Protein AF-A0A094AYM4-F1 (afdb_monomer)

Foldseek 3Di:
DDDDDDDDDDDDDDDDDDDDDDDDDDDDDDDDDDDDDDDDPDDPDDDDPPDPDDPVVVLVVLVVVLVVLVVCLVVVVPDPDDDPVVVSVVVNVVSVVVNVVVVVVVVVVVVVVVVVVVVVVVVVVVVVVVVVVVVVVVVVVVVVVVVVVVVVVVVVVVVVPPPDDDDDDPPPPPCPVDPVPDPPPPPDDDDDDPPVVQAKKKKFAQDAPNDHDIDIDRHVPPFKDFADPGKTFKMAIPDAADDQKKKFFAADADPVHGDDTPDMDHNVRGDHHMDGDDITGIMGIDDD

Nearest PDB structures (foldseek):
  8abq-assembly1_A  TM=4.332E-01  e=8.861E+00  Homo sapiens

pLDDT: mean 71.51, std 20.75, range [33.94, 98.31]

Mean predicted aligned error: 21.09 Å

Secondary structure (DSSP, 8-state):
--------------------------PPP------------PPTT----SS---HHHHHHHHHHHHHHHHHHHHHGGG----S-HHHHHHHHHHHHHHHHHHHHHHHHHHHHHHHHHHHHHHHHHHHHHHHHHHHHHHHHHHHHHHHHHHHHHHHHHHHT--SS--S-------------SSTT---S-------------EEEESSGGG-SSEEEES---SS-EE-SS--EEEEEESS---TTEEEEEES-EETTEE-SEEEEE-GGG---S-EEEEEESEEEEEE-

Sequence (288 aa):
MESTEQNAVYPVNQNHPHTTIEADATMPNDAHGGGTSCEGHGLPGVIDLTAEPGEDTRITQLRALSNTFRDMKQNSFLSSSTISNDLLEVLPLMMEGPVRRTDVLQSNLNYVEHALADAKATSREIEKAVIKELRRNEFLKIENSRLENALQDVMSAKRGSTAGSDDDEPRIVIFACLATASLLNSTSIANSSNHAISPIALQKWTGLNCTGYTYKYNDTLQYAVSATNQTYASFKIRRPLRGREQLDFSVKMGPVGCEIFLRSYWPRNSPVGCVNMETFTCHRIWLN

Structure (mmCIF, N/CA/C/O backbone):
data_AF-A0A094AYM4-F1
#
_entry.id   AF-A0A094AYM4-F1
#
loop_
_atom_site.group_PDB
_atom_site.id
_atom_site.type_symbol
_atom_site.label_atom_id
_atom_site.label_alt_id
_atom_site.label_comp_id
_atom_site.label_asym_id
_atom_site.label_entity_id
_atom_site.label_seq_id
_atom_site.pdbx_PDB_ins_code
_atom_site.Cartn_x
_atom_site.Cartn_y
_atom_site.Cartn_z
_atom_site.occupancy
_atom_site.B_iso_or_equiv
_atom_site.auth_seq_id
_atom_site.auth_comp_id
_atom_site.auth_asym_id
_atom_site.auth_atom_id
_atom_site.pdbx_PDB_model_num
ATOM 1 N N . MET A 1 1 ? 1.147 -40.900 -44.838 1.00 41.91 1 MET A N 1
ATOM 2 C CA . MET A 1 1 ? 2.545 -40.435 -44.891 1.00 41.91 1 MET A CA 1
ATOM 3 C C . MET A 1 1 ? 2.812 -39.725 -43.584 1.00 41.91 1 MET A C 1
ATOM 5 O O . MET A 1 1 ? 2.332 -38.617 -43.385 1.00 41.91 1 MET A O 1
ATOM 9 N N . GLU A 1 2 ? 3.425 -40.468 -42.667 1.00 41.16 2 GLU A N 1
ATOM 10 C CA . GLU A 1 2 ? 3.913 -40.014 -41.365 1.00 41.16 2 GLU A CA 1
ATOM 11 C C . GLU A 1 2 ? 4.958 -38.912 -41.546 1.00 41.16 2 GLU A C 1
ATOM 13 O O . GLU A 1 2 ? 5.806 -39.011 -42.433 1.00 41.16 2 GLU A O 1
ATOM 18 N N . SER A 1 3 ? 4.917 -37.888 -40.694 1.00 48.72 3 SER A N 1
ATOM 19 C CA . SER A 1 3 ? 6.043 -36.976 -40.516 1.00 48.72 3 SER A CA 1
ATOM 20 C C . SER A 1 3 ? 6.364 -36.871 -39.033 1.00 48.72 3 SER A C 1
ATOM 22 O O . SER A 1 3 ? 5.618 -36.306 -38.239 1.00 48.72 3 SER A O 1
ATOM 24 N N . THR A 1 4 ? 7.491 -37.492 -38.739 1.00 52.81 4 THR A N 1
ATOM 25 C CA . THR A 1 4 ? 8.234 -37.730 -37.511 1.00 52.81 4 THR A CA 1
ATOM 26 C C . THR A 1 4 ? 8.420 -36.499 -36.621 1.00 52.81 4 THR A C 1
ATOM 28 O O . THR A 1 4 ? 8.889 -35.452 -37.066 1.00 52.81 4 THR A O 1
ATOM 31 N N . GLU A 1 5 ? 8.126 -36.677 -35.334 1.00 50.69 5 GLU A N 1
ATOM 32 C CA . GLU A 1 5 ? 8.527 -35.803 -34.233 1.00 50.69 5 GLU A CA 1
ATOM 33 C C . GLU A 1 5 ? 10.046 -35.914 -34.005 1.00 50.69 5 GLU A C 1
ATOM 35 O O . GLU A 1 5 ? 10.580 -37.008 -33.813 1.00 50.69 5 GLU A O 1
ATOM 40 N N . GLN A 1 6 ? 10.760 -34.786 -34.016 1.00 55.34 6 GLN A N 1
ATOM 41 C CA . GLN A 1 6 ? 12.166 -34.718 -33.611 1.00 55.34 6 GLN A CA 1
ATOM 42 C C . GLN A 1 6 ? 12.273 -34.110 -32.211 1.00 55.34 6 GLN A C 1
ATOM 44 O O . GLN A 1 6 ? 12.176 -32.900 -32.018 1.00 55.34 6 GLN A O 1
ATOM 49 N N . ASN A 1 7 ? 12.497 -34.993 -31.238 1.00 45.84 7 ASN A N 1
ATOM 50 C CA . ASN A 1 7 ? 12.929 -34.672 -29.882 1.00 45.84 7 ASN A CA 1
ATOM 51 C C . ASN A 1 7 ? 14.372 -34.146 -29.903 1.00 45.84 7 ASN A C 1
ATOM 53 O O . ASN A 1 7 ? 15.308 -34.903 -30.165 1.00 45.84 7 ASN A O 1
ATOM 57 N N . ALA A 1 8 ? 14.564 -32.868 -29.579 1.00 48.22 8 ALA A N 1
ATOM 58 C CA . ALA A 1 8 ? 15.880 -32.310 -29.287 1.00 48.22 8 ALA A CA 1
ATOM 59 C C . ALA A 1 8 ? 16.176 -32.445 -27.784 1.00 48.22 8 ALA A C 1
ATOM 61 O O . ALA A 1 8 ? 15.605 -31.748 -26.947 1.00 48.22 8 ALA A O 1
ATOM 62 N N . VAL A 1 9 ? 17.075 -33.372 -27.456 1.00 49.59 9 VAL A N 1
ATOM 63 C CA . VAL A 1 9 ? 17.653 -33.567 -26.122 1.00 49.59 9 VAL A CA 1
ATOM 64 C C . VAL A 1 9 ? 18.756 -32.525 -25.916 1.00 49.59 9 VAL A C 1
ATOM 66 O O . VAL A 1 9 ? 19.767 -32.549 -26.613 1.00 49.59 9 VAL A O 1
ATOM 69 N N . TYR A 1 10 ? 18.576 -31.614 -24.959 1.00 46.75 10 TYR A N 1
ATOM 70 C CA . TYR A 1 10 ? 19.627 -30.693 -24.515 1.00 46.75 10 TYR A CA 1
ATOM 71 C C . TYR A 1 10 ? 20.442 -31.321 -23.371 1.00 46.75 10 TYR A C 1
ATOM 73 O O . TYR A 1 10 ? 19.846 -31.754 -22.382 1.00 46.75 10 TYR A O 1
ATOM 81 N N . PRO A 1 11 ? 21.787 -31.344 -23.438 1.00 57.28 11 PRO A N 1
ATOM 82 C CA . PRO A 1 11 ? 22.610 -31.716 -22.296 1.00 57.28 11 PRO A CA 1
ATOM 83 C C . PRO A 1 11 ? 22.662 -30.578 -21.265 1.00 57.28 11 PRO A C 1
ATOM 85 O O . PRO A 1 11 ? 23.022 -29.438 -21.563 1.00 57.28 11 PRO A O 1
ATOM 88 N N . VAL A 1 12 ? 22.300 -30.921 -20.030 1.00 46.78 12 VAL A N 1
ATOM 89 C CA . VAL A 1 12 ? 22.409 -30.087 -18.830 1.00 46.78 12 VAL A CA 1
ATOM 90 C C . VAL A 1 12 ? 23.869 -30.090 -18.369 1.00 46.78 12 VAL A C 1
ATOM 92 O O . VAL A 1 12 ? 24.329 -31.057 -17.770 1.00 46.78 12 VAL A O 1
ATOM 95 N N . ASN A 1 13 ? 24.601 -29.005 -18.624 1.00 40.06 13 ASN A N 1
ATOM 96 C CA . ASN A 1 13 ? 25.907 -28.777 -18.001 1.00 40.06 13 ASN A CA 1
ATOM 97 C C . ASN A 1 13 ? 25.709 -28.123 -16.625 1.00 40.06 13 ASN A C 1
ATOM 99 O O . ASN A 1 13 ? 25.506 -26.914 -16.514 1.00 40.06 13 ASN A O 1
ATOM 103 N N . GLN A 1 14 ? 25.767 -28.939 -15.570 1.00 39.72 14 GLN A N 1
ATOM 104 C CA . GLN A 1 14 ? 25.915 -28.485 -14.188 1.00 39.72 14 GLN A CA 1
ATOM 105 C C . GLN A 1 14 ? 27.378 -28.111 -13.929 1.00 39.72 14 GLN A C 1
ATOM 107 O O . GLN A 1 14 ? 28.203 -28.979 -13.668 1.00 39.72 14 GLN A O 1
ATOM 112 N N . ASN A 1 15 ? 27.689 -26.816 -13.950 1.00 41.94 15 ASN A N 1
ATOM 113 C CA . ASN A 1 15 ? 28.919 -26.293 -13.357 1.00 41.94 15 ASN A CA 1
ATOM 114 C C . ASN A 1 15 ? 28.567 -25.601 -12.035 1.00 41.94 15 ASN A C 1
ATOM 116 O O . ASN A 1 15 ? 28.016 -24.502 -12.019 1.00 41.94 15 ASN A O 1
ATOM 120 N N . HIS A 1 16 ? 28.861 -26.282 -10.927 1.00 46.75 16 HIS A N 1
ATOM 121 C CA . HIS A 1 16 ? 28.935 -25.706 -9.585 1.00 46.75 16 HIS A CA 1
ATOM 122 C C . HIS A 1 16 ? 30.256 -24.939 -9.429 1.00 46.75 16 HIS A C 1
ATOM 124 O O . HIS A 1 16 ? 31.316 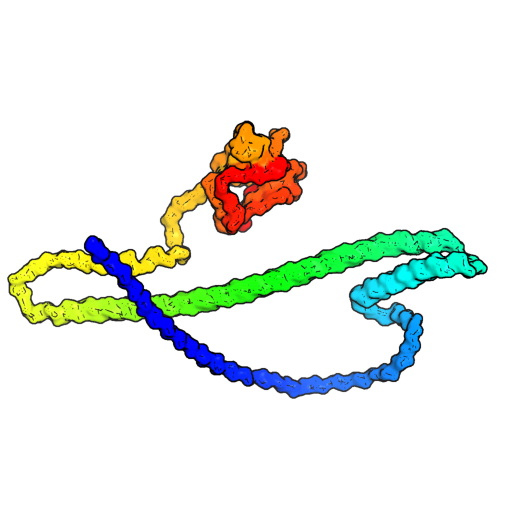-25.550 -9.569 1.00 46.75 16 HIS A O 1
ATOM 130 N N . PRO A 1 17 ? 30.245 -23.647 -9.068 1.00 54.50 17 PRO A N 1
ATOM 131 C CA . PRO A 1 17 ? 31.409 -23.020 -8.473 1.00 54.50 17 PRO A CA 1
ATOM 132 C C . PRO A 1 17 ? 31.409 -23.276 -6.961 1.00 54.50 17 PRO A C 1
ATOM 134 O O . PRO A 1 17 ? 30.579 -22.750 -6.221 1.00 54.50 17 PRO A O 1
ATOM 137 N N . HIS A 1 18 ? 32.367 -24.089 -6.513 1.00 42.16 18 HIS A N 1
ATOM 138 C CA . HIS A 1 18 ? 32.818 -24.130 -5.126 1.00 42.16 18 HIS A CA 1
ATOM 139 C C . HIS A 1 18 ? 33.404 -22.762 -4.752 1.00 42.16 18 HIS A C 1
ATOM 141 O O . HIS A 1 18 ? 34.446 -22.370 -5.272 1.00 42.16 18 HIS A O 1
ATOM 147 N N . THR A 1 19 ? 32.767 -22.051 -3.825 1.00 43.75 19 THR A N 1
ATOM 148 C CA . THR A 1 19 ? 33.400 -20.953 -3.087 1.00 43.75 19 THR A CA 1
ATOM 149 C C . THR A 1 19 ? 33.640 -21.404 -1.657 1.00 43.75 19 THR A C 1
ATOM 151 O O . THR A 1 19 ? 32.753 -21.329 -0.809 1.00 43.75 19 THR A O 1
ATOM 154 N N . THR A 1 20 ? 34.853 -21.894 -1.421 1.00 43.25 20 THR A N 1
ATOM 155 C CA . THR A 1 20 ? 35.490 -21.945 -0.106 1.00 43.25 20 THR A CA 1
ATOM 156 C C . THR A 1 20 ? 35.958 -20.526 0.204 1.00 43.25 20 THR A C 1
ATOM 158 O O . THR A 1 20 ? 36.814 -20.009 -0.507 1.00 43.25 20 THR A O 1
ATOM 161 N N . ILE A 1 21 ? 35.380 -19.877 1.215 1.00 43.19 21 ILE A N 1
ATOM 162 C CA . ILE A 1 21 ? 35.977 -18.685 1.823 1.00 43.19 21 ILE A CA 1
ATOM 163 C C . ILE A 1 21 ? 36.073 -18.947 3.319 1.00 43.19 21 ILE A C 1
ATOM 165 O O . ILE A 1 21 ? 35.082 -19.251 3.983 1.00 43.19 21 ILE A O 1
ATOM 169 N N . GLU A 1 22 ? 37.320 -18.889 3.763 1.00 39.50 22 GLU A N 1
ATOM 170 C CA . GLU A 1 22 ? 37.829 -19.046 5.113 1.00 39.50 22 GLU A CA 1
ATOM 171 C C . GLU A 1 22 ? 37.106 -18.137 6.108 1.00 39.50 22 GLU A C 1
ATOM 173 O O . GLU A 1 22 ? 36.894 -16.946 5.876 1.00 39.50 22 GLU A O 1
ATOM 178 N N . ALA A 1 23 ? 36.752 -18.728 7.245 1.00 47.62 23 ALA A N 1
ATOM 179 C CA . ALA A 1 23 ? 36.474 -18.005 8.466 1.00 47.62 23 ALA A CA 1
ATOM 180 C C . ALA A 1 23 ? 37.808 -17.805 9.185 1.00 47.62 23 ALA A C 1
ATOM 182 O O . ALA A 1 23 ? 38.380 -18.784 9.656 1.00 47.62 23 ALA A O 1
ATOM 183 N N . ASP A 1 24 ? 38.287 -16.566 9.278 1.00 41.03 24 ASP A N 1
ATOM 184 C CA . ASP A 1 24 ? 39.256 -16.205 10.310 1.00 41.03 24 ASP A CA 1
ATOM 185 C C . ASP A 1 24 ? 39.220 -14.699 10.598 1.00 41.03 24 ASP A C 1
ATOM 187 O O . ASP A 1 24 ? 39.605 -13.864 9.781 1.00 41.03 24 ASP A O 1
ATOM 191 N N . ALA A 1 25 ? 38.705 -14.355 11.776 1.00 39.00 25 ALA A N 1
ATOM 192 C CA . ALA A 1 25 ? 38.948 -13.082 12.444 1.00 39.00 25 ALA A CA 1
ATOM 193 C C . ALA A 1 25 ? 38.708 -13.278 13.944 1.00 39.00 25 ALA A C 1
ATOM 195 O O . ALA A 1 25 ? 37.671 -12.931 14.511 1.00 39.00 25 ALA A O 1
ATOM 196 N N . THR A 1 26 ? 39.708 -13.897 14.557 1.00 39.00 26 THR A N 1
ATOM 197 C CA . THR A 1 26 ? 40.052 -13.868 15.975 1.00 39.00 26 THR A CA 1
ATOM 198 C C . THR A 1 26 ? 39.890 -12.459 16.555 1.00 39.00 26 THR A C 1
ATOM 200 O O . THR A 1 26 ? 40.601 -11.533 16.171 1.00 39.00 26 THR A O 1
ATOM 203 N N . MET A 1 27 ? 38.967 -12.297 17.502 1.00 46.84 27 MET A N 1
ATOM 204 C CA . MET A 1 27 ? 38.896 -11.127 18.384 1.00 46.84 27 MET A CA 1
ATOM 205 C C . MET A 1 27 ? 39.718 -11.413 19.651 1.00 46.84 27 MET A C 1
ATOM 207 O O . MET A 1 27 ? 39.527 -12.476 20.248 1.00 46.84 27 MET A O 1
ATOM 211 N N . PRO A 1 28 ? 40.613 -10.510 20.092 1.00 53.03 28 PRO A N 1
ATOM 212 C CA . PRO A 1 28 ? 41.343 -10.689 21.337 1.00 53.03 28 PRO A CA 1
ATOM 213 C C . PRO A 1 28 ? 40.454 -10.349 22.539 1.00 53.03 28 PRO A C 1
ATOM 215 O O . PRO A 1 28 ? 39.864 -9.271 22.620 1.00 53.03 28 PRO A O 1
ATOM 218 N N . ASN A 1 29 ? 40.389 -11.292 23.478 1.00 44.00 29 ASN A N 1
ATOM 219 C CA . ASN A 1 29 ? 40.009 -11.043 24.863 1.00 44.00 29 ASN A CA 1
ATOM 220 C C . ASN A 1 29 ? 41.140 -10.275 25.549 1.00 44.00 29 ASN A C 1
ATOM 222 O O . ASN A 1 29 ? 42.285 -10.687 25.400 1.00 44.00 29 ASN A O 1
ATOM 226 N N . ASP A 1 30 ? 40.817 -9.244 26.335 1.00 43.31 30 ASP A N 1
ATOM 227 C CA . ASP A 1 30 ? 41.524 -8.965 27.590 1.00 43.31 30 ASP A CA 1
ATOM 228 C C . ASP A 1 30 ? 40.818 -7.925 28.477 1.00 43.31 30 ASP A C 1
ATOM 230 O O . ASP A 1 30 ? 40.085 -7.060 28.000 1.00 43.31 30 ASP A O 1
ATOM 234 N N . ALA A 1 31 ? 41.138 -8.032 29.775 1.00 41.12 31 ALA A N 1
ATOM 235 C CA . ALA A 1 31 ? 40.797 -7.196 30.937 1.00 41.12 31 ALA A CA 1
ATOM 236 C C . ALA A 1 31 ? 39.437 -7.489 31.613 1.00 41.12 31 ALA A C 1
ATOM 238 O O . ALA A 1 31 ? 38.396 -6.958 31.244 1.00 41.12 31 ALA A O 1
ATOM 239 N N . HIS A 1 32 ? 39.351 -8.432 32.561 1.00 41.03 32 HIS A N 1
ATOM 240 C CA . HIS A 1 32 ? 39.731 -8.296 33.985 1.00 41.03 32 HIS A CA 1
ATOM 241 C C . HIS A 1 32 ? 39.218 -7.018 34.670 1.00 41.03 32 HIS A C 1
ATOM 243 O O . HIS A 1 32 ? 39.858 -5.972 34.642 1.00 41.03 32 HIS A O 1
ATOM 249 N N . GLY A 1 33 ? 38.110 -7.171 35.397 1.00 34.00 33 GLY A N 1
ATOM 250 C CA . GLY A 1 33 ? 37.668 -6.278 36.464 1.00 34.00 33 GLY A CA 1
ATOM 251 C C . GLY A 1 33 ? 37.018 -7.120 37.556 1.00 34.00 33 GLY A C 1
ATOM 252 O O . GLY A 1 33 ? 35.889 -7.574 37.400 1.00 34.00 33 GLY A O 1
ATOM 253 N N . GLY A 1 34 ? 37.778 -7.408 38.613 1.00 47.88 34 GLY A N 1
ATOM 254 C CA . GLY A 1 34 ? 37.338 -8.216 39.744 1.00 47.88 34 GLY A CA 1
ATOM 255 C C . GLY A 1 34 ? 36.208 -7.560 40.535 1.00 47.88 34 GLY A C 1
ATOM 256 O O . GLY A 1 34 ? 36.194 -6.350 40.750 1.00 47.88 34 GLY A O 1
ATOM 257 N N . GLY A 1 35 ? 35.291 -8.395 41.011 1.00 33.94 35 GLY A N 1
ATOM 258 C CA . GLY A 1 35 ? 34.248 -8.024 41.954 1.00 33.94 35 GLY A CA 1
ATOM 259 C C . GLY A 1 35 ? 33.824 -9.254 42.740 1.00 33.94 35 GLY A C 1
ATOM 260 O O . GLY A 1 35 ? 32.956 -10.005 42.315 1.00 33.94 35 GLY A O 1
ATOM 261 N N . THR A 1 36 ? 34.480 -9.479 43.874 1.00 52.75 36 THR A N 1
ATOM 262 C CA . THR A 1 36 ? 34.023 -10.391 44.924 1.00 52.75 36 THR A CA 1
ATOM 263 C C . THR A 1 36 ? 32.653 -9.933 45.420 1.00 52.75 36 THR A C 1
ATOM 265 O O . THR A 1 36 ? 32.541 -8.813 45.917 1.00 52.75 36 THR A O 1
ATOM 268 N N . SER A 1 37 ? 31.626 -10.776 45.329 1.00 44.00 37 SER A N 1
ATOM 269 C CA . SER A 1 37 ? 30.385 -10.556 46.072 1.00 44.00 37 SER A CA 1
ATOM 270 C C . SER A 1 37 ? 29.805 -11.882 46.540 1.00 44.00 37 SER A C 1
ATOM 272 O O . SER A 1 37 ? 29.764 -12.863 45.802 1.00 44.00 37 SER A O 1
ATOM 274 N N . CYS A 1 38 ? 29.469 -11.892 47.822 1.00 38.59 38 CYS A N 1
ATOM 275 C CA . CYS A 1 38 ? 29.260 -13.047 48.668 1.00 38.59 38 CYS A CA 1
ATOM 276 C C . CYS A 1 38 ? 28.030 -13.866 48.273 1.00 38.59 38 CYS A C 1
ATOM 278 O O . CYS A 1 38 ? 26.924 -13.347 48.129 1.00 38.59 38 CYS A O 1
ATOM 280 N N . GLU A 1 39 ? 28.235 -15.175 48.194 1.00 42.59 39 GLU A N 1
ATOM 281 C CA . GLU A 1 39 ? 27.203 -16.188 48.039 1.00 42.59 39 GLU A CA 1
ATOM 282 C C . GLU A 1 39 ? 26.500 -16.383 49.392 1.00 42.59 39 GLU A C 1
ATOM 284 O O . GLU A 1 39 ? 26.999 -17.042 50.304 1.00 42.59 39 GLU A O 1
ATOM 289 N N . GLY A 1 40 ? 25.359 -15.713 49.556 1.00 39.03 40 GLY A N 1
ATOM 290 C CA . GLY A 1 40 ? 24.446 -15.900 50.677 1.00 39.03 40 GLY A CA 1
ATOM 291 C C . GLY A 1 40 ? 23.228 -16.691 50.220 1.00 39.03 40 GLY A C 1
ATOM 292 O O . GLY A 1 40 ? 22.354 -16.150 49.547 1.00 39.03 40 GLY A O 1
ATOM 293 N N . HIS A 1 41 ? 23.154 -17.966 50.597 1.00 41.38 41 HIS A N 1
ATOM 294 C CA . HIS A 1 41 ? 21.955 -18.786 50.434 1.00 41.38 41 HIS A CA 1
ATOM 295 C C . HIS A 1 41 ? 20.822 -18.245 51.324 1.00 41.38 41 HIS A C 1
ATOM 297 O O . HIS A 1 41 ? 20.737 -18.560 52.510 1.00 41.38 41 HIS A O 1
ATOM 303 N N . GLY A 1 42 ? 19.965 -17.404 50.742 1.00 39.12 42 GLY A N 1
ATOM 304 C CA . GLY A 1 42 ? 18.730 -16.913 51.349 1.00 39.12 42 GLY A CA 1
ATOM 305 C C . GLY A 1 42 ? 17.575 -17.898 51.162 1.00 39.12 42 GLY A C 1
ATOM 306 O O . GLY A 1 42 ? 17.314 -18.368 50.056 1.00 39.12 42 GLY A O 1
ATOM 307 N N . LEU A 1 43 ? 16.896 -18.205 52.266 1.00 43.69 43 LEU A N 1
ATOM 308 C CA . LEU A 1 43 ? 15.688 -19.031 52.349 1.00 43.69 43 LEU A CA 1
ATOM 309 C C . LEU A 1 43 ? 14.582 -18.563 51.376 1.00 43.69 43 LEU A C 1
ATOM 311 O O . LEU A 1 43 ? 14.417 -17.358 51.168 1.00 43.69 43 LEU A O 1
ATOM 315 N N . PRO A 1 44 ? 13.763 -19.481 50.831 1.00 41.53 44 PRO A N 1
ATOM 316 C CA . PRO A 1 44 ? 12.662 -19.117 49.951 1.00 41.53 44 PRO A CA 1
ATOM 317 C C . PRO A 1 44 ? 11.557 -18.425 50.761 1.00 41.53 44 PRO A C 1
ATOM 319 O O . PRO A 1 44 ? 10.954 -19.041 51.637 1.00 41.53 44 PRO A O 1
ATOM 322 N N . GLY A 1 45 ? 11.275 -17.153 50.462 1.00 48.34 45 GLY A N 1
ATOM 323 C CA . GLY A 1 45 ? 10.035 -16.502 50.909 1.00 48.34 45 GLY A CA 1
ATOM 324 C C . GLY A 1 45 ? 10.132 -15.073 51.442 1.00 48.34 45 GLY A C 1
ATOM 325 O O . GLY A 1 45 ? 9.093 -14.501 51.757 1.00 48.34 45 GLY A O 1
ATOM 326 N N . VAL A 1 46 ? 11.317 -14.463 51.526 1.00 45.28 46 VAL A N 1
ATOM 327 C CA . VAL A 1 46 ? 11.441 -13.060 51.960 1.00 45.28 46 VAL A CA 1
ATOM 328 C C . VAL A 1 46 ? 11.696 -12.173 50.744 1.00 45.28 46 VAL A C 1
ATOM 330 O O . VAL A 1 46 ? 12.779 -12.192 50.168 1.00 45.28 46 VAL A O 1
ATOM 333 N N . ILE A 1 47 ? 10.674 -11.422 50.327 1.00 50.88 47 ILE A N 1
ATOM 334 C CA . ILE A 1 47 ? 10.793 -10.406 49.276 1.00 50.88 47 ILE A CA 1
ATOM 335 C C . ILE A 1 47 ? 11.420 -9.165 49.917 1.00 50.88 47 ILE A C 1
ATOM 337 O O . ILE A 1 47 ? 10.771 -8.486 50.712 1.00 50.88 47 ILE A O 1
ATOM 341 N N . ASP A 1 48 ? 12.679 -8.882 49.590 1.00 47.03 48 ASP A N 1
ATOM 342 C CA . ASP A 1 48 ? 13.320 -7.614 49.935 1.00 47.03 48 ASP A CA 1
ATOM 343 C C . ASP A 1 48 ? 12.763 -6.502 49.029 1.00 47.03 48 ASP A C 1
ATOM 345 O O . ASP A 1 48 ? 12.936 -6.524 47.810 1.00 47.03 48 ASP A O 1
ATOM 349 N N . LEU A 1 49 ? 12.040 -5.553 49.628 1.00 51.94 49 LEU A N 1
ATOM 350 C CA . LEU A 1 49 ? 11.404 -4.423 48.942 1.00 51.94 49 LEU A CA 1
ATOM 351 C C . LEU A 1 49 ? 12.324 -3.190 48.842 1.00 51.94 49 LEU A C 1
ATOM 353 O O . LEU A 1 49 ? 11.863 -2.132 48.414 1.00 51.94 49 LEU A O 1
ATOM 357 N N . THR A 1 50 ? 13.593 -3.285 49.259 1.00 47.81 50 THR A N 1
ATOM 358 C CA . THR A 1 50 ? 14.505 -2.126 49.330 1.00 47.81 50 THR A CA 1
ATOM 359 C C . THR A 1 50 ? 15.445 -1.966 48.133 1.00 47.81 50 THR A C 1
ATOM 361 O O . THR A 1 50 ? 15.996 -0.883 47.937 1.00 47.81 50 THR A O 1
ATOM 364 N N . ALA A 1 51 ? 15.586 -2.985 47.284 1.00 51.38 51 ALA A N 1
ATOM 365 C CA . ALA A 1 51 ? 16.307 -2.867 46.019 1.00 51.38 51 ALA A CA 1
ATOM 366 C C . ALA A 1 51 ? 15.368 -2.315 44.938 1.00 51.38 51 ALA A C 1
ATOM 368 O O . ALA A 1 51 ? 14.328 -2.919 44.698 1.00 51.38 51 ALA A O 1
ATOM 369 N N . GLU A 1 52 ? 15.720 -1.202 44.278 1.00 43.19 52 GLU A N 1
ATOM 370 C CA . GLU A 1 52 ? 14.970 -0.674 43.127 1.00 43.19 52 GLU A CA 1
ATOM 371 C C . GLU A 1 52 ? 14.933 -1.727 42.006 1.00 43.19 52 GLU A C 1
ATOM 373 O O . GLU A 1 52 ? 15.942 -1.941 41.328 1.00 43.19 52 GLU A O 1
ATOM 378 N N . PRO A 1 53 ? 13.797 -2.409 41.778 1.00 51.16 53 PRO A N 1
ATOM 379 C CA . PRO A 1 53 ? 13.738 -3.451 40.774 1.00 51.16 53 PRO A CA 1
ATOM 380 C C . PRO A 1 53 ? 13.560 -2.791 39.408 1.00 51.16 53 PRO A C 1
ATOM 382 O O . PRO A 1 53 ? 12.765 -1.848 39.282 1.00 51.16 53 PRO A O 1
ATOM 385 N N . GLY A 1 54 ? 14.247 -3.320 38.390 1.00 58.97 54 GLY A N 1
ATOM 386 C CA . GLY A 1 54 ? 13.935 -3.031 36.990 1.00 58.97 54 GLY A CA 1
ATOM 387 C C . GLY A 1 54 ? 12.443 -3.248 36.704 1.00 58.97 54 GLY A C 1
ATOM 388 O O . GLY A 1 54 ? 11.768 -4.013 37.395 1.00 58.97 54 GLY A O 1
ATOM 389 N N . GLU A 1 55 ? 11.908 -2.534 35.717 1.00 58.91 55 GLU A N 1
ATOM 390 C CA . GLU A 1 55 ? 10.462 -2.395 35.484 1.00 58.91 55 GLU A CA 1
ATOM 391 C C . GLU A 1 55 ? 9.733 -3.750 35.322 1.00 58.91 55 GLU A C 1
ATOM 393 O O . GLU A 1 55 ? 8.660 -3.953 35.899 1.00 58.91 55 GLU A O 1
ATOM 398 N N . ASP A 1 56 ? 10.379 -4.732 34.682 1.00 56.91 56 ASP A N 1
ATOM 399 C CA . ASP A 1 56 ? 9.884 -6.114 34.539 1.00 56.91 56 ASP A CA 1
ATOM 400 C C . ASP A 1 56 ? 9.758 -6.868 35.872 1.00 56.91 56 ASP A C 1
ATOM 402 O O . ASP A 1 56 ? 8.842 -7.676 36.085 1.00 56.91 56 ASP A O 1
ATOM 406 N N . THR A 1 57 ? 10.651 -6.586 36.819 1.00 70.81 57 THR A N 1
ATOM 407 C CA . THR A 1 57 ? 10.653 -7.222 38.136 1.00 70.81 57 THR A CA 1
ATOM 408 C C . THR A 1 57 ? 9.483 -6.711 38.982 1.00 70.81 57 THR A C 1
ATOM 410 O O . THR A 1 57 ? 8.874 -7.493 39.713 1.00 70.81 57 THR A O 1
ATOM 413 N N . ARG A 1 58 ? 9.090 -5.435 38.828 1.00 70.56 58 ARG A N 1
ATOM 414 C CA . ARG A 1 58 ? 7.932 -4.843 39.532 1.00 70.56 58 ARG A CA 1
ATOM 415 C C . ARG A 1 58 ? 6.603 -5.439 39.058 1.00 70.56 58 ARG A C 1
ATOM 417 O O . ARG A 1 58 ? 5.743 -5.749 39.882 1.00 70.56 58 ARG A O 1
ATOM 424 N N . ILE A 1 59 ? 6.441 -5.655 37.749 1.00 68.62 59 ILE A N 1
ATOM 425 C CA . ILE A 1 59 ? 5.241 -6.296 37.177 1.00 68.62 59 ILE A CA 1
ATOM 426 C C . ILE A 1 59 ? 5.135 -7.749 37.652 1.00 68.62 59 ILE A C 1
ATOM 428 O O . ILE A 1 59 ? 4.065 -8.196 38.076 1.00 68.62 59 ILE A O 1
ATOM 432 N N . THR A 1 60 ? 6.256 -8.473 37.648 1.00 75.12 60 THR A N 1
ATOM 433 C CA . THR A 1 60 ? 6.319 -9.861 38.125 1.00 75.12 60 THR A CA 1
ATOM 434 C C . THR A 1 60 ? 5.961 -9.962 39.610 1.00 75.12 60 THR A C 1
ATOM 436 O O . THR A 1 60 ? 5.160 -10.816 39.995 1.00 75.12 60 THR A O 1
ATOM 439 N N . GLN A 1 61 ? 6.473 -9.047 40.440 1.00 78.38 61 GLN A N 1
ATOM 440 C CA . GLN A 1 61 ? 6.141 -8.966 41.865 1.00 78.38 61 GLN A CA 1
ATOM 441 C C . GLN A 1 61 ? 4.659 -8.645 42.104 1.00 78.38 61 GLN A C 1
ATOM 443 O O . GLN A 1 61 ? 4.027 -9.308 42.922 1.00 78.38 61 GLN A O 1
ATOM 448 N N . LEU A 1 62 ? 4.068 -7.697 41.366 1.00 74.19 62 LEU A N 1
ATOM 449 C CA . LEU A 1 62 ? 2.637 -7.371 41.469 1.00 74.19 62 LEU A CA 1
ATOM 450 C C . LEU A 1 62 ? 1.739 -8.552 41.083 1.00 74.19 62 LEU A C 1
ATOM 452 O O . LEU A 1 62 ? 0.732 -8.810 41.748 1.00 74.19 62 LEU A O 1
ATOM 456 N N . ARG A 1 63 ? 2.112 -9.292 40.032 1.00 74.94 63 ARG A N 1
ATOM 457 C CA . ARG A 1 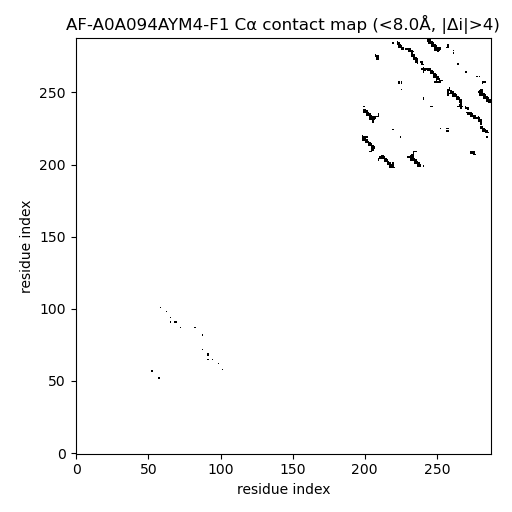63 ? 1.378 -10.484 39.589 1.00 74.94 63 ARG A CA 1
ATOM 458 C C . ARG A 1 63 ? 1.475 -11.607 40.627 1.00 74.94 63 ARG A C 1
ATOM 460 O O . ARG A 1 63 ? 0.458 -12.221 40.942 1.00 74.94 63 ARG A O 1
ATOM 467 N N . ALA A 1 64 ? 2.656 -11.820 41.213 1.00 80.00 64 ALA A N 1
ATOM 468 C CA . ALA A 1 64 ? 2.845 -12.761 42.316 1.00 80.00 64 ALA A CA 1
ATOM 469 C C . ALA A 1 64 ? 2.001 -12.374 43.542 1.00 80.00 64 ALA A C 1
ATOM 471 O O . ALA A 1 64 ? 1.264 -13.208 44.057 1.00 80.00 64 ALA A O 1
ATOM 472 N N . LEU A 1 65 ? 2.022 -11.098 43.945 1.00 78.75 65 LEU A N 1
ATOM 473 C CA . LEU A 1 65 ? 1.241 -10.589 45.075 1.00 78.75 65 LEU A CA 1
ATOM 474 C C . LEU A 1 65 ? -0.269 -10.787 44.856 1.00 78.75 65 LEU A C 1
ATOM 476 O O . LEU A 1 65 ? -0.975 -11.256 45.747 1.00 78.75 65 LEU A O 1
ATOM 480 N N . SER A 1 66 ? -0.762 -10.467 43.654 1.00 75.56 66 SER A N 1
ATOM 481 C CA . SER A 1 66 ? -2.168 -10.650 43.273 1.00 75.56 66 SER A CA 1
ATOM 482 C C . SER A 1 66 ? -2.605 -12.116 43.353 1.00 75.56 66 SER A C 1
ATOM 484 O O . SER A 1 66 ? -3.703 -12.399 43.837 1.00 75.56 66 SER A O 1
ATOM 486 N N . ASN A 1 67 ? -1.742 -13.046 42.933 1.00 79.00 67 ASN A N 1
ATOM 487 C CA . ASN A 1 67 ? -2.007 -14.480 43.037 1.00 79.00 67 ASN A CA 1
ATOM 488 C C . ASN A 1 67 ? -2.050 -14.935 44.501 1.00 79.00 67 ASN A C 1
ATOM 490 O O . ASN A 1 67 ? -3.018 -15.579 44.892 1.00 79.00 67 ASN A O 1
ATOM 494 N N . THR A 1 68 ? -1.101 -14.508 45.340 1.00 79.75 68 THR A N 1
ATOM 495 C CA . THR A 1 68 ? -1.110 -14.841 46.774 1.00 79.75 68 THR A CA 1
ATOM 496 C C . THR A 1 68 ? -2.384 -14.348 47.463 1.00 79.75 68 THR A C 1
ATOM 498 O O . THR A 1 68 ? -2.979 -15.078 48.250 1.00 79.75 68 THR A O 1
ATOM 501 N N . PHE A 1 69 ? -2.863 -13.136 47.150 1.00 71.81 69 PHE A N 1
ATOM 502 C CA . PHE A 1 69 ? -4.133 -12.631 47.692 1.00 71.81 69 PHE A CA 1
ATOM 503 C C . PHE A 1 69 ? -5.347 -13.437 47.225 1.00 71.81 69 PHE A C 1
ATOM 505 O O . PHE A 1 69 ? -6.273 -13.665 48.006 1.00 71.81 69 PHE A O 1
ATOM 512 N N . ARG A 1 70 ? -5.350 -13.890 45.968 1.00 76.31 70 ARG A N 1
ATOM 513 C CA . ARG A 1 70 ? -6.410 -14.747 45.428 1.00 76.31 70 ARG A CA 1
ATOM 514 C C . ARG A 1 70 ? -6.432 -16.109 46.118 1.00 76.31 70 ARG A C 1
ATOM 516 O O . ARG A 1 70 ? -7.507 -16.555 46.515 1.00 76.31 70 ARG A O 1
ATOM 523 N N . ASP A 1 71 ? -5.266 -16.712 46.317 1.00 79.19 71 ASP A N 1
ATOM 524 C CA . ASP A 1 71 ? -5.120 -18.004 46.989 1.00 79.19 71 ASP A CA 1
ATOM 525 C C . ASP A 1 71 ? -5.498 -17.897 48.470 1.00 79.19 71 ASP A C 1
ATOM 527 O O . ASP A 1 71 ? -6.225 -18.742 48.991 1.00 79.19 71 ASP A O 1
ATOM 531 N N . MET A 1 72 ? -5.097 -16.812 49.144 1.00 71.75 72 MET A N 1
ATOM 532 C CA . MET A 1 72 ? -5.533 -16.523 50.513 1.00 71.75 72 MET A CA 1
ATOM 533 C C . MET A 1 72 ? -7.054 -16.392 50.601 1.00 71.75 72 MET A C 1
ATOM 535 O O . MET A 1 72 ? -7.632 -16.990 51.497 1.00 71.75 72 MET A O 1
ATOM 539 N N . LYS A 1 73 ? -7.714 -15.703 49.656 1.00 68.56 73 LYS A N 1
ATOM 540 C CA . LYS A 1 73 ? -9.185 -15.589 49.607 1.00 68.56 73 LYS A CA 1
ATOM 541 C C . LYS A 1 73 ? -9.881 -16.939 49.399 1.00 68.56 73 LYS A C 1
ATOM 543 O O . LYS A 1 73 ? -10.945 -17.178 49.965 1.00 68.56 73 LYS A O 1
ATOM 548 N N . GLN A 1 74 ? -9.306 -17.817 48.576 1.00 73.94 74 GLN A N 1
ATOM 549 C CA . GLN A 1 74 ? -9.853 -19.158 48.346 1.00 73.94 74 GLN A CA 1
ATOM 550 C C . GLN A 1 74 ? -9.667 -20.069 49.569 1.00 73.94 74 GLN A C 1
ATOM 552 O O . GLN A 1 74 ? -10.556 -20.857 49.883 1.00 73.94 74 GLN A O 1
ATOM 557 N N . ASN A 1 75 ? -8.560 -19.909 50.300 1.00 70.38 75 ASN A N 1
ATOM 558 C CA . ASN A 1 75 ? -8.222 -20.729 51.466 1.00 70.38 75 ASN A CA 1
ATOM 559 C C . ASN A 1 75 ? -8.767 -20.174 52.800 1.00 70.38 75 ASN A C 1
ATOM 561 O O . ASN A 1 75 ? -8.883 -20.918 53.774 1.00 70.38 75 ASN A O 1
ATOM 565 N N . SER A 1 76 ? -9.141 -18.891 52.870 1.00 58.12 76 SER A N 1
ATOM 566 C CA . SER A 1 76 ? -9.637 -18.229 54.088 1.00 58.12 76 SER A CA 1
ATOM 567 C C . SER A 1 76 ? -11.065 -18.611 54.479 1.00 58.12 76 SER A C 1
ATOM 569 O O . SER A 1 76 ? -11.498 -18.270 55.576 1.00 58.12 76 SER A O 1
ATOM 571 N N . PHE A 1 77 ? -11.779 -19.387 53.655 1.00 54.72 77 PHE A N 1
ATOM 572 C CA . PHE A 1 77 ? -13.081 -19.965 54.018 1.00 54.72 77 PHE A CA 1
ATOM 573 C C . PHE A 1 77 ? -13.025 -20.919 55.232 1.00 54.72 77 PHE A C 1
ATOM 575 O O . PHE A 1 77 ? -14.074 -21.324 55.727 1.00 54.72 77 PHE A O 1
ATOM 582 N N . LEU A 1 78 ? -11.829 -21.265 55.732 1.00 52.38 78 LEU A N 1
ATOM 583 C CA . LEU A 1 78 ? -11.636 -22.214 56.835 1.00 52.38 78 LEU A CA 1
ATOM 584 C C . LEU A 1 78 ? -11.048 -21.616 58.130 1.00 52.38 78 LEU A C 1
ATOM 586 O O . LEU A 1 78 ? -10.958 -22.341 59.119 1.00 52.38 78 LEU A O 1
ATOM 590 N N . SER A 1 79 ? -10.690 -20.324 58.184 1.00 51.06 79 SER A N 1
ATOM 591 C CA . SER A 1 79 ? -9.944 -19.763 59.329 1.00 51.06 79 SER A CA 1
ATOM 592 C C . SER A 1 79 ? -10.604 -18.519 59.937 1.00 51.06 79 SER A C 1
ATOM 594 O O . SER A 1 79 ? -10.584 -17.430 59.376 1.00 51.06 79 SER A O 1
ATOM 596 N N . SER A 1 80 ? -11.152 -18.705 61.141 1.00 50.09 80 SER A N 1
ATOM 597 C CA . SER A 1 80 ? -11.852 -17.751 62.019 1.00 50.09 80 SER A CA 1
ATOM 598 C C . SER A 1 80 ? -10.965 -16.611 62.577 1.00 50.09 80 SER A C 1
ATOM 600 O O . SER A 1 80 ? -10.895 -16.416 63.793 1.00 50.09 80 SER A O 1
ATOM 602 N N . SER A 1 81 ? -10.272 -15.842 61.736 1.00 53.28 81 SER A N 1
ATOM 603 C CA . SER A 1 81 ? -9.499 -14.677 62.198 1.00 53.28 81 SER A CA 1
ATOM 604 C C . SER A 1 81 ? -10.035 -13.355 61.652 1.00 53.28 81 SER A C 1
ATOM 606 O O . SER A 1 81 ? -10.299 -13.218 60.464 1.00 53.28 81 SER A O 1
ATOM 608 N N . THR A 1 82 ? -10.129 -12.395 62.567 1.00 53.41 82 THR A N 1
ATOM 609 C CA . THR A 1 82 ? -10.706 -11.039 62.597 1.00 53.41 82 THR A CA 1
ATOM 610 C C . THR A 1 82 ? -10.203 -10.025 61.553 1.00 53.41 82 THR A C 1
ATOM 612 O O . THR A 1 82 ? -10.185 -8.823 61.814 1.00 53.41 82 THR A O 1
ATOM 615 N N . ILE A 1 83 ? -9.795 -10.461 60.364 1.00 57.41 83 ILE A N 1
ATOM 616 C CA . ILE A 1 83 ? -9.546 -9.557 59.237 1.00 57.41 83 ILE A CA 1
ATOM 617 C C . ILE A 1 83 ? -10.905 -9.298 58.586 1.00 57.41 83 ILE A C 1
ATOM 619 O O . ILE A 1 83 ? -11.567 -10.239 58.160 1.00 57.41 83 ILE A O 1
ATOM 623 N N . SER A 1 84 ? -11.350 -8.037 58.568 1.00 59.31 84 SER A N 1
ATOM 624 C CA . SER A 1 84 ? -12.652 -7.663 58.003 1.00 59.31 84 SER A CA 1
ATOM 625 C C . SER A 1 84 ? -12.784 -8.211 56.579 1.00 59.31 84 SER A C 1
ATOM 627 O O . SER A 1 84 ? -11.997 -7.838 55.704 1.00 59.31 84 SER A O 1
ATOM 629 N N . ASN A 1 85 ? -13.757 -9.102 56.362 1.00 62.66 85 ASN A N 1
ATOM 630 C CA . ASN A 1 85 ? -14.025 -9.730 55.064 1.00 62.66 85 ASN A CA 1
ATOM 631 C C . ASN A 1 85 ? -14.179 -8.685 53.945 1.00 62.66 85 ASN A C 1
ATOM 633 O O . ASN A 1 85 ? -13.733 -8.919 52.824 1.00 62.66 85 ASN A O 1
ATOM 637 N N . ASP A 1 86 ? -14.683 -7.494 54.279 1.00 67.44 86 ASP A N 1
ATOM 638 C CA . ASP A 1 86 ? -14.840 -6.369 53.355 1.00 67.44 86 ASP A CA 1
ATOM 639 C C . ASP A 1 86 ? -13.505 -5.929 52.723 1.00 67.44 86 ASP A C 1
ATOM 641 O O . ASP A 1 86 ? -13.445 -5.584 51.543 1.00 67.44 86 ASP A O 1
ATOM 645 N N . LEU A 1 87 ? -12.397 -5.980 53.473 1.00 66.31 87 LEU A N 1
ATOM 646 C CA . LEU A 1 87 ? -11.081 -5.577 52.964 1.00 66.31 87 LEU A CA 1
ATOM 647 C C . LEU A 1 87 ? -10.522 -6.606 51.965 1.00 66.31 87 LEU A C 1
ATOM 649 O O . LEU A 1 87 ? -9.917 -6.237 50.957 1.00 66.31 87 LEU A O 1
ATOM 653 N N . LEU A 1 88 ? -10.759 -7.898 52.223 1.00 70.44 88 LEU A N 1
ATOM 654 C CA . LEU A 1 88 ? -10.352 -9.006 51.349 1.00 70.44 88 LEU A CA 1
ATOM 655 C C . LEU A 1 88 ? -11.198 -9.091 50.068 1.00 70.44 88 LEU A C 1
ATOM 657 O O . LEU A 1 88 ? -10.753 -9.662 49.069 1.00 70.44 88 LEU A O 1
ATOM 661 N N . GLU A 1 89 ? -12.396 -8.505 50.058 1.00 69.88 89 GLU A N 1
ATOM 662 C CA . GLU A 1 89 ? -13.219 -8.390 48.853 1.00 69.88 89 GLU A CA 1
ATOM 663 C C . GLU A 1 89 ? -12.825 -7.209 47.959 1.00 69.88 89 GLU A C 1
ATOM 665 O O . GLU A 1 89 ? -12.831 -7.352 46.734 1.00 69.88 89 GLU A O 1
ATOM 670 N N . VAL A 1 90 ? -12.420 -6.077 48.542 1.00 75.62 90 VAL A N 1
ATOM 671 C CA . VAL A 1 90 ? -12.091 -4.852 47.792 1.00 75.62 90 VAL A CA 1
ATOM 672 C C . VAL A 1 90 ? -10.691 -4.901 47.162 1.00 75.62 90 VAL A C 1
ATOM 674 O O . VAL A 1 90 ? -10.502 -4.431 46.039 1.00 75.62 90 VAL A O 1
ATOM 677 N N . LEU A 1 91 ? -9.707 -5.513 47.829 1.00 71.62 91 LEU A N 1
ATOM 678 C CA . LEU A 1 91 ? -8.313 -5.575 47.357 1.00 71.62 91 LEU A CA 1
ATOM 679 C C . LEU A 1 91 ? -8.141 -6.232 45.967 1.00 71.62 91 LEU A C 1
ATOM 681 O O . LEU A 1 91 ? -7.470 -5.641 45.115 1.00 71.62 91 LEU A O 1
ATOM 685 N N . PRO A 1 92 ? -8.755 -7.396 45.670 1.00 73.25 92 PRO A N 1
ATOM 686 C CA . PRO A 1 92 ? -8.689 -7.994 44.336 1.00 73.25 92 PRO A CA 1
ATOM 687 C C . PRO A 1 92 ? -9.293 -7.100 43.247 1.00 73.25 92 PRO A C 1
ATOM 689 O O . PRO A 1 92 ? -8.721 -6.999 42.164 1.00 73.25 92 PRO A O 1
ATOM 692 N N . LEU A 1 93 ? -10.398 -6.406 43.546 1.00 71.69 93 LEU A N 1
ATOM 693 C CA . LEU A 1 93 ? -11.074 -5.511 42.599 1.00 71.69 93 LEU A CA 1
ATOM 694 C C . LEU A 1 93 ? -10.222 -4.279 42.268 1.00 71.69 93 LEU A C 1
ATOM 696 O O . LEU A 1 93 ? -10.174 -3.847 41.117 1.00 71.69 93 LEU A O 1
ATOM 700 N N . MET A 1 94 ? -9.500 -3.740 43.255 1.00 74.25 94 MET A N 1
ATOM 701 C CA . MET A 1 94 ? -8.577 -2.620 43.043 1.00 74.25 94 MET A CA 1
ATOM 702 C C . MET A 1 94 ? -7.334 -3.021 42.238 1.00 74.25 94 MET A C 1
ATOM 704 O O . MET A 1 94 ? -6.804 -2.207 41.483 1.00 74.25 94 MET A O 1
ATOM 708 N N . MET A 1 95 ? -6.887 -4.273 42.365 1.00 74.69 95 MET A N 1
ATOM 709 C CA . MET A 1 95 ? -5.719 -4.807 41.655 1.00 74.69 95 MET A CA 1
ATOM 710 C C . MET A 1 95 ? -6.047 -5.311 40.241 1.00 74.69 95 MET A C 1
ATOM 712 O O . MET A 1 95 ? -5.169 -5.341 39.380 1.00 74.69 95 MET A O 1
ATOM 716 N N . GLU A 1 96 ? -7.303 -5.664 39.958 1.00 77.62 96 GLU A N 1
ATOM 717 C CA . GLU A 1 96 ? -7.710 -6.206 38.658 1.00 77.62 96 GLU A CA 1
ATOM 718 C C . GLU A 1 96 ? -7.597 -5.181 37.516 1.00 77.62 96 GLU A C 1
ATOM 720 O O . GLU A 1 96 ? -7.196 -5.527 36.403 1.00 77.62 96 GLU A O 1
ATOM 725 N N . GLY A 1 97 ? -7.873 -3.901 37.789 1.00 81.62 97 GLY A N 1
ATOM 726 C CA . GLY A 1 97 ? -7.702 -2.819 36.814 1.00 81.62 97 GLY A CA 1
ATOM 727 C C . GLY A 1 97 ? -6.250 -2.673 36.323 1.00 81.62 97 GLY A C 1
ATOM 728 O O . GLY A 1 97 ? -6.014 -2.741 35.112 1.00 81.62 97 GLY A O 1
ATOM 729 N N . PRO A 1 98 ? -5.270 -2.491 37.229 1.00 78.56 98 PRO A N 1
ATOM 730 C CA . PRO A 1 98 ? -3.848 -2.466 36.890 1.00 78.56 98 PRO A CA 1
ATOM 731 C C . PRO A 1 98 ? -3.358 -3.730 36.174 1.00 78.56 98 PRO A C 1
ATOM 733 O O . PRO A 1 98 ? -2.680 -3.607 35.157 1.00 78.56 98 PRO A O 1
ATOM 736 N N . VAL A 1 99 ? -3.750 -4.926 36.634 1.00 76.06 99 VAL A N 1
ATOM 737 C CA . VAL A 1 99 ? -3.317 -6.201 36.025 1.00 76.06 99 VAL A CA 1
ATOM 738 C C . VAL A 1 99 ? -3.808 -6.327 34.578 1.00 76.06 99 VAL A C 1
ATOM 740 O O . VAL A 1 99 ? -3.020 -6.613 33.675 1.00 76.06 99 VAL A O 1
ATOM 743 N N . ARG A 1 100 ? -5.081 -6.007 34.308 1.00 78.94 100 ARG A N 1
ATOM 744 C CA . ARG A 1 100 ? -5.610 -6.016 32.933 1.00 78.94 100 ARG A CA 1
ATOM 745 C C . ARG A 1 100 ? -4.891 -5.013 32.029 1.00 78.94 100 ARG A C 1
ATOM 747 O O . ARG A 1 100 ? -4.662 -5.303 30.857 1.00 78.94 100 ARG A O 1
ATOM 754 N N . ARG A 1 101 ? -4.507 -3.841 32.553 1.00 79.75 101 ARG A N 1
ATOM 755 C CA . ARG A 1 101 ? -3.709 -2.865 31.789 1.00 79.75 101 ARG A CA 1
ATOM 756 C C . ARG A 1 101 ? -2.314 -3.396 31.475 1.00 79.75 101 ARG A C 1
ATOM 758 O O . ARG A 1 101 ? -1.867 -3.218 30.345 1.00 79.75 101 ARG A O 1
ATOM 765 N N . THR A 1 102 ? -1.650 -4.062 32.422 1.00 80.50 102 THR A N 1
ATOM 766 C CA . THR A 1 102 ? -0.329 -4.660 32.173 1.00 80.50 102 THR A CA 1
ATOM 767 C C . THR A 1 102 ? -0.385 -5.770 31.128 1.00 80.50 102 THR A C 1
ATOM 769 O O . THR A 1 102 ? 0.490 -5.824 30.272 1.00 80.50 102 THR A O 1
ATOM 772 N N . ASP A 1 103 ? -1.438 -6.592 31.113 1.00 83.31 103 ASP A N 1
ATOM 773 C CA . ASP A 1 103 ? -1.575 -7.665 30.120 1.00 83.31 103 ASP A CA 1
ATOM 774 C C . ASP A 1 103 ? -1.795 -7.110 28.700 1.00 83.31 103 ASP A C 1
ATOM 776 O O . ASP A 1 103 ? -1.194 -7.593 27.738 1.00 83.31 103 ASP A O 1
ATOM 780 N N . VAL A 1 104 ? -2.593 -6.041 28.561 1.00 85.56 104 VAL A N 1
ATOM 781 C CA . VAL A 1 104 ? -2.778 -5.341 27.276 1.00 85.56 104 VAL A CA 1
ATOM 782 C C . VAL A 1 104 ? -1.474 -4.693 26.806 1.00 85.56 104 VAL A C 1
ATOM 784 O O . VAL A 1 104 ? -1.122 -4.806 25.632 1.00 85.56 104 VAL A O 1
ATOM 787 N N . LEU A 1 105 ? -0.739 -4.034 27.707 1.00 87.50 105 LEU A N 1
ATOM 788 C CA . LEU A 1 105 ? 0.554 -3.429 27.379 1.00 87.50 105 LEU A CA 1
ATOM 789 C C . LEU A 1 105 ? 1.575 -4.482 26.943 1.00 87.50 105 LEU A C 1
ATOM 791 O O . LEU A 1 105 ? 2.237 -4.282 25.928 1.00 87.50 105 LEU A O 1
ATOM 795 N N . GLN A 1 106 ? 1.642 -5.622 27.634 1.00 88.81 106 GLN A N 1
ATOM 796 C CA . GLN A 1 106 ? 2.528 -6.723 27.263 1.00 88.81 106 GLN A CA 1
ATOM 797 C C . GLN A 1 106 ? 2.181 -7.287 25.882 1.00 88.81 106 GLN A C 1
ATOM 799 O O . GLN A 1 106 ? 3.064 -7.511 25.059 1.00 88.81 106 GLN A O 1
ATOM 804 N N . SER A 1 107 ? 0.891 -7.492 25.600 1.00 89.88 107 SER A N 1
ATOM 805 C CA . SER A 1 107 ? 0.450 -7.964 24.286 1.00 89.88 107 SER A CA 1
ATOM 806 C C . SER A 1 107 ? 0.828 -6.981 23.175 1.00 89.88 107 SER A C 1
ATOM 808 O O . SER A 1 107 ? 1.272 -7.400 22.106 1.00 89.88 107 SER A O 1
ATOM 810 N N . ASN A 1 108 ? 0.665 -5.679 23.418 1.00 89.12 108 ASN A N 1
ATOM 811 C CA . ASN A 1 108 ? 1.041 -4.644 22.459 1.00 89.12 108 ASN A CA 1
ATOM 812 C C . ASN A 1 108 ? 2.560 -4.593 22.249 1.00 89.12 108 ASN A C 1
ATOM 814 O O . ASN A 1 108 ? 3.002 -4.446 21.111 1.00 89.12 108 ASN A O 1
ATOM 818 N N . LEU A 1 109 ? 3.353 -4.753 23.314 1.00 92.81 109 LEU A N 1
ATOM 819 C CA . LEU A 1 109 ? 4.811 -4.812 23.231 1.00 92.81 109 LEU A CA 1
ATOM 820 C C . LEU A 1 109 ? 5.261 -5.991 22.360 1.00 92.81 109 LEU A C 1
ATOM 822 O O . LEU A 1 109 ? 5.976 -5.783 21.384 1.00 92.81 109 LEU A O 1
ATOM 826 N N . ASN A 1 110 ? 4.741 -7.193 22.628 1.00 91.94 110 ASN A N 1
ATOM 827 C CA . ASN A 1 110 ? 5.052 -8.392 21.845 1.00 91.94 110 ASN A CA 1
ATOM 828 C C . ASN A 1 110 ? 4.688 -8.218 20.355 1.00 91.94 110 ASN A C 1
ATOM 830 O O . ASN A 1 110 ? 5.424 -8.653 19.469 1.00 91.94 110 ASN A O 1
ATOM 834 N N . TYR A 1 111 ? 3.559 -7.562 20.059 1.00 93.12 111 TYR A N 1
ATOM 835 C CA . TYR A 1 111 ? 3.165 -7.252 18.681 1.00 93.12 111 TYR A CA 1
ATOM 836 C C . TYR A 1 111 ? 4.163 -6.308 17.995 1.00 93.12 111 TYR A C 1
ATOM 838 O O . TYR A 1 111 ? 4.563 -6.548 16.854 1.00 93.12 111 TYR A O 1
ATOM 846 N N . VAL A 1 112 ? 4.587 -5.245 18.686 1.00 90.31 112 VAL A N 1
ATOM 847 C CA . VAL A 1 112 ? 5.566 -4.282 18.158 1.00 90.31 112 VAL A CA 1
ATOM 848 C C . VAL A 1 112 ? 6.922 -4.949 17.924 1.00 90.31 112 VAL A C 1
ATOM 850 O O . VAL A 1 112 ? 7.546 -4.702 16.893 1.00 90.31 112 VAL A O 1
ATOM 853 N N . GLU A 1 113 ? 7.362 -5.827 18.825 1.00 91.81 113 GLU A N 1
ATOM 854 C CA . GLU A 1 113 ? 8.605 -6.588 18.664 1.00 91.81 113 GLU A CA 1
ATOM 855 C C . GLU A 1 113 ? 8.569 -7.499 17.434 1.00 91.81 113 GLU A C 1
ATOM 857 O O . GLU A 1 113 ? 9.521 -7.506 16.648 1.00 91.81 113 GLU A O 1
ATOM 862 N N . HIS A 1 114 ? 7.459 -8.209 17.215 1.00 92.06 114 HIS A N 1
ATOM 863 C CA . HIS A 1 114 ? 7.289 -9.048 16.030 1.00 92.06 114 HIS A CA 1
ATOM 864 C C . HIS A 1 114 ? 7.284 -8.214 14.743 1.00 92.06 114 HIS A C 1
ATOM 866 O O . HIS A 1 114 ? 8.015 -8.515 13.799 1.00 92.06 114 HIS A O 1
ATOM 872 N N . ALA A 1 115 ? 6.521 -7.117 14.712 1.00 88.19 115 ALA A N 1
ATOM 873 C CA . ALA A 1 115 ? 6.481 -6.219 13.560 1.00 88.19 115 ALA A CA 1
ATOM 874 C C . ALA A 1 115 ? 7.865 -5.613 13.253 1.00 88.19 115 ALA A C 1
ATOM 876 O O . ALA A 1 115 ? 8.247 -5.468 12.089 1.00 88.19 115 ALA A O 1
ATOM 877 N N . LEU A 1 116 ? 8.649 -5.297 14.289 1.00 94.88 116 LEU A N 1
ATOM 878 C CA . LEU A 1 116 ? 10.022 -4.818 14.146 1.00 94.88 116 LEU A CA 1
ATOM 879 C C . LEU A 1 116 ? 10.955 -5.903 13.590 1.00 94.88 116 LEU A C 1
ATOM 881 O O . LEU A 1 116 ? 11.814 -5.599 12.756 1.00 94.88 116 LEU A O 1
ATOM 885 N N . ALA A 1 117 ? 10.806 -7.153 14.030 1.00 94.19 117 ALA A N 1
ATOM 886 C CA . ALA A 1 117 ? 11.571 -8.280 13.503 1.00 94.19 117 ALA A CA 1
ATOM 887 C C . ALA A 1 117 ? 11.282 -8.510 12.008 1.00 94.19 117 ALA A C 1
ATOM 889 O O . ALA A 1 117 ? 12.222 -8.616 11.214 1.00 94.19 117 ALA A O 1
ATOM 890 N N . ASP A 1 118 ? 10.010 -8.472 11.604 1.00 91.12 118 ASP A N 1
ATOM 891 C CA . ASP A 1 118 ? 9.588 -8.613 10.204 1.00 91.12 118 ASP A CA 1
ATOM 892 C C . ASP A 1 118 ? 10.111 -7.469 9.322 1.00 91.12 118 ASP A C 1
ATOM 894 O O . ASP A 1 118 ? 10.610 -7.688 8.210 1.00 91.12 118 ASP A O 1
ATOM 898 N N . ALA A 1 119 ? 10.061 -6.232 9.828 1.00 86.88 119 ALA A N 1
ATOM 899 C CA . ALA A 1 119 ? 10.606 -5.067 9.137 1.00 86.88 119 ALA A CA 1
ATOM 900 C C . ALA A 1 119 ? 12.128 -5.184 8.945 1.00 86.88 119 ALA A C 1
ATOM 902 O O . ALA A 1 119 ? 12.643 -4.898 7.860 1.00 86.88 119 ALA A O 1
ATOM 903 N N . LYS A 1 120 ? 12.857 -5.664 9.963 1.00 94.50 120 LYS A N 1
ATOM 904 C CA . LYS A 1 120 ? 14.302 -5.930 9.868 1.00 94.50 120 LYS A CA 1
ATOM 905 C C . LYS A 1 120 ? 14.617 -7.019 8.844 1.00 94.50 120 LYS A C 1
ATOM 907 O O . LYS A 1 120 ? 15.555 -6.852 8.066 1.00 94.50 120 LYS A O 1
ATOM 912 N N . ALA A 1 121 ? 13.848 -8.107 8.814 1.00 94.19 121 ALA A N 1
ATOM 913 C CA . ALA A 1 121 ? 14.021 -9.171 7.826 1.00 94.19 121 ALA A CA 1
ATOM 914 C C . ALA A 1 121 ? 13.797 -8.649 6.398 1.00 94.19 121 ALA A C 1
ATOM 916 O O . ALA A 1 121 ? 14.635 -8.854 5.521 1.00 94.19 121 ALA A O 1
ATOM 917 N N . THR A 1 122 ? 12.723 -7.884 6.191 1.00 92.56 122 THR A N 1
ATOM 918 C CA . THR A 1 122 ? 12.408 -7.262 4.897 1.00 92.56 122 THR A CA 1
ATOM 919 C C . THR A 1 122 ? 13.509 -6.300 4.446 1.00 92.56 122 THR A C 1
ATOM 921 O O . THR A 1 122 ? 13.919 -6.333 3.287 1.00 92.56 122 THR A O 1
ATOM 924 N N . SER A 1 123 ? 14.033 -5.478 5.362 1.00 93.00 123 SER A N 1
ATOM 925 C CA . SER A 1 123 ? 15.135 -4.549 5.081 1.00 93.00 123 SER A CA 1
ATOM 926 C C . SER A 1 123 ? 16.389 -5.275 4.572 1.00 93.00 123 SER A C 1
ATOM 928 O O . SER A 1 123 ? 16.955 -4.891 3.550 1.00 93.00 123 SER A O 1
ATOM 930 N N . ARG A 1 124 ? 16.769 -6.392 5.211 1.00 95.38 124 ARG A N 1
ATOM 931 C CA . ARG A 1 124 ? 17.921 -7.212 4.790 1.00 95.38 124 ARG A CA 1
ATOM 932 C C . ARG A 1 124 ? 17.744 -7.815 3.396 1.00 95.38 124 ARG A C 1
ATOM 934 O O . ARG A 1 124 ? 18.703 -7.883 2.631 1.00 95.38 124 ARG A O 1
ATOM 941 N N . GLU A 1 125 ? 16.539 -8.258 3.047 1.00 94.44 125 GLU A N 1
ATOM 942 C CA . GLU A 1 125 ? 16.273 -8.795 1.707 1.00 94.44 125 GLU A CA 1
ATOM 943 C C . GLU A 1 125 ? 16.328 -7.705 0.627 1.00 94.44 125 GLU A C 1
ATOM 945 O O . GLU A 1 125 ? 16.865 -7.937 -0.459 1.00 94.44 125 GLU A O 1
ATOM 950 N N . ILE A 1 126 ? 15.862 -6.491 0.937 1.00 93.31 126 ILE A N 1
ATOM 951 C CA . ILE A 1 126 ? 16.010 -5.332 0.047 1.00 93.31 126 ILE A CA 1
ATOM 952 C C . ILE A 1 126 ? 17.491 -4.998 -0.155 1.00 93.31 126 ILE A C 1
ATOM 954 O O . ILE A 1 126 ? 17.918 -4.803 -1.290 1.00 93.31 126 ILE A O 1
ATOM 958 N N . GLU A 1 127 ? 18.291 -4.979 0.911 1.00 95.75 127 GLU A N 1
ATOM 959 C CA . GLU A 1 127 ? 19.730 -4.707 0.832 1.00 95.75 127 GLU A CA 1
ATOM 960 C C . GLU A 1 127 ? 20.455 -5.715 -0.077 1.00 95.75 127 GLU A C 1
ATOM 962 O O . GLU A 1 127 ? 21.205 -5.325 -0.977 1.00 95.75 127 GLU A O 1
ATOM 967 N N . LYS A 1 128 ? 20.156 -7.013 0.065 1.00 97.50 128 LYS A N 1
ATOM 968 C CA . LYS A 1 128 ? 20.678 -8.057 -0.834 1.00 97.50 128 LYS A CA 1
ATOM 969 C C . LYS A 1 128 ? 20.277 -7.817 -2.291 1.00 97.50 128 LYS A C 1
ATOM 971 O O . LYS A 1 128 ? 21.109 -7.973 -3.188 1.00 97.50 128 LYS A O 1
ATOM 976 N N . ALA A 1 129 ? 19.020 -7.444 -2.539 1.00 92.69 129 ALA A N 1
ATOM 977 C CA . ALA A 1 129 ? 18.530 -7.154 -3.883 1.00 92.69 129 ALA A CA 1
ATOM 978 C C . ALA A 1 129 ? 19.239 -5.935 -4.501 1.00 92.69 129 ALA A C 1
ATOM 980 O O . ALA A 1 129 ? 19.655 -5.994 -5.658 1.00 92.69 129 ALA A O 1
ATOM 981 N N . VAL A 1 130 ? 19.457 -4.873 -3.719 1.00 94.25 130 VAL A N 1
ATOM 982 C CA . VAL A 1 130 ? 20.192 -3.672 -4.146 1.00 94.25 130 VAL A CA 1
ATOM 983 C C . VAL A 1 130 ? 21.632 -4.016 -4.522 1.00 94.25 130 VAL A C 1
ATOM 985 O O . VAL A 1 130 ? 22.093 -3.623 -5.592 1.00 94.25 130 VAL A O 1
ATOM 988 N N . ILE A 1 131 ? 22.331 -4.808 -3.704 1.00 97.56 131 ILE A N 1
ATOM 989 C CA . ILE A 1 131 ? 23.702 -5.248 -4.006 1.00 97.56 131 ILE A CA 1
ATOM 990 C C . ILE A 1 131 ? 23.744 -6.077 -5.298 1.00 97.56 131 ILE A C 1
ATOM 992 O O . ILE A 1 131 ? 24.670 -5.930 -6.098 1.00 97.56 131 ILE A O 1
ATOM 996 N N . LYS A 1 132 ? 22.752 -6.945 -5.530 1.00 97.31 132 LYS A N 1
ATOM 997 C CA . LYS A 1 132 ? 22.664 -7.750 -6.757 1.00 97.31 132 LYS A CA 1
ATOM 998 C C . LYS A 1 132 ? 22.491 -6.874 -8.001 1.00 97.31 132 LYS A C 1
ATOM 1000 O O . LYS A 1 132 ? 23.199 -7.085 -8.985 1.00 97.31 132 LYS A O 1
ATOM 1005 N N . GLU A 1 133 ? 21.594 -5.892 -7.953 1.00 96.12 133 GLU A N 1
ATOM 1006 C CA . GLU A 1 133 ? 21.390 -4.957 -9.067 1.00 96.12 133 GLU A CA 1
ATOM 1007 C C . GLU A 1 133 ? 22.605 -4.047 -9.289 1.00 96.12 133 GLU A C 1
ATOM 1009 O O . GLU A 1 133 ? 22.981 -3.801 -10.433 1.00 96.12 133 GLU A O 1
ATOM 1014 N N . LEU A 1 134 ? 23.300 -3.630 -8.225 1.00 96.94 134 LEU A N 1
ATOM 1015 C CA . LEU A 1 134 ? 24.546 -2.869 -8.347 1.00 96.94 134 LEU A CA 1
ATOM 1016 C C . LEU A 1 134 ? 25.606 -3.647 -9.145 1.00 96.94 134 LEU A C 1
ATOM 1018 O O . LEU A 1 134 ? 26.184 -3.111 -10.088 1.00 96.94 134 LEU A O 1
ATOM 1022 N N . ARG A 1 135 ? 25.818 -4.934 -8.828 1.00 97.94 135 ARG A N 1
ATOM 1023 C CA . ARG A 1 135 ? 26.760 -5.789 -9.576 1.00 97.94 135 ARG A CA 1
ATOM 1024 C C . ARG A 1 135 ? 26.352 -5.957 -11.037 1.00 97.94 135 ARG A C 1
ATOM 1026 O O . ARG A 1 135 ? 27.208 -5.961 -11.917 1.00 97.94 135 ARG A O 1
ATOM 1033 N N . ARG A 1 136 ? 25.050 -6.097 -11.303 1.00 96.00 136 ARG A N 1
ATOM 1034 C CA . ARG A 1 136 ? 24.521 -6.192 -12.668 1.00 96.00 136 ARG A CA 1
ATOM 1035 C C . ARG A 1 136 ? 24.786 -4.911 -13.460 1.00 96.00 136 ARG A C 1
ATOM 1037 O O . ARG A 1 136 ? 25.188 -4.997 -14.616 1.00 96.00 136 ARG A O 1
ATOM 1044 N N . ASN A 1 137 ? 24.596 -3.747 -12.845 1.00 95.69 137 ASN A N 1
ATOM 1045 C CA . ASN A 1 137 ? 24.868 -2.461 -13.481 1.00 95.69 137 ASN A CA 1
ATOM 1046 C C . ASN A 1 137 ? 26.356 -2.278 -13.801 1.00 95.69 137 ASN A C 1
ATOM 1048 O O . ASN A 1 137 ? 26.681 -1.844 -14.903 1.00 95.69 137 ASN A O 1
ATOM 1052 N N . GLU A 1 138 ? 27.255 -2.665 -12.894 1.00 97.81 138 GLU A N 1
ATOM 1053 C CA . GLU A 1 138 ? 28.698 -2.644 -13.171 1.00 97.81 138 GLU A CA 1
ATOM 1054 C C . GLU A 1 138 ? 29.074 -3.581 -14.328 1.00 97.81 138 GLU A C 1
ATOM 1056 O O . GLU A 1 138 ? 29.816 -3.187 -15.227 1.00 97.81 138 GLU A O 1
ATOM 1061 N N . PHE A 1 139 ? 28.496 -4.786 -14.385 1.00 97.62 139 PHE A N 1
ATOM 1062 C CA . PHE A 1 139 ? 28.694 -5.691 -15.522 1.00 97.62 139 PHE A CA 1
ATOM 1063 C C . PHE A 1 139 ? 28.243 -5.062 -16.850 1.00 97.62 139 PHE A C 1
ATOM 1065 O O . PHE A 1 139 ? 28.983 -5.086 -17.832 1.00 97.62 139 PHE A O 1
ATOM 1072 N N . LEU A 1 140 ? 27.051 -4.458 -16.881 1.00 96.81 140 LEU A N 1
ATOM 1073 C CA . LEU A 1 140 ? 26.533 -3.793 -18.081 1.00 96.81 140 LEU A CA 1
ATOM 1074 C C . LEU A 1 140 ? 27.405 -2.607 -18.508 1.00 96.81 140 LEU A C 1
ATOM 1076 O O . LEU A 1 140 ? 27.597 -2.384 -19.700 1.00 96.81 140 LEU A O 1
ATOM 1080 N N . LYS A 1 141 ? 27.966 -1.864 -17.551 1.00 96.56 141 LYS A N 1
ATOM 1081 C CA . LYS A 1 141 ? 28.888 -0.757 -17.822 1.00 96.56 141 LYS A CA 1
ATOM 1082 C C . LYS A 1 141 ? 30.176 -1.240 -18.492 1.00 96.56 141 LYS A C 1
ATOM 1084 O O . LYS A 1 141 ? 30.624 -0.619 -19.455 1.00 96.56 141 LYS A O 1
ATOM 1089 N N . ILE A 1 142 ? 30.740 -2.354 -18.021 1.00 97.69 142 ILE A N 1
ATOM 1090 C CA . ILE A 1 142 ? 31.918 -2.986 -18.634 1.00 97.69 142 ILE A CA 1
ATOM 1091 C C . ILE A 1 142 ? 31.597 -3.438 -20.064 1.00 97.69 142 ILE A C 1
ATOM 1093 O O . ILE A 1 142 ? 32.364 -3.160 -20.984 1.00 97.69 142 ILE A O 1
ATOM 1097 N N . GLU A 1 143 ? 30.451 -4.089 -20.268 1.00 97.44 143 GLU A N 1
ATOM 1098 C CA . GLU A 1 143 ? 30.056 -4.596 -21.584 1.00 97.44 143 GLU A CA 1
ATOM 1099 C C . GLU A 1 143 ? 29.784 -3.469 -22.590 1.00 97.44 143 GLU A C 1
ATOM 1101 O O . GLU A 1 143 ? 30.224 -3.549 -23.736 1.00 97.44 143 GLU A O 1
ATOM 1106 N N . ASN A 1 144 ? 29.146 -2.378 -22.157 1.00 96.44 144 ASN A N 1
ATOM 1107 C CA . ASN A 1 144 ? 28.964 -1.192 -22.995 1.00 96.44 144 ASN A CA 1
ATOM 1108 C C . ASN A 1 144 ? 30.310 -0.595 -23.417 1.00 96.44 144 ASN A C 1
ATOM 1110 O O . ASN A 1 144 ? 30.508 -0.333 -24.600 1.00 96.44 144 ASN A O 1
ATOM 1114 N N . SER A 1 145 ? 31.263 -0.465 -22.489 1.00 97.81 145 SER A N 1
ATOM 1115 C CA . SER A 1 145 ? 32.608 0.023 -22.820 1.00 97.81 145 SER A CA 1
ATOM 1116 C C . SER A 1 145 ? 33.330 -0.901 -23.810 1.00 97.81 145 SER A C 1
ATOM 1118 O O . SER A 1 145 ? 33.974 -0.431 -24.749 1.00 97.81 145 SER A O 1
ATOM 1120 N N . ARG A 1 146 ? 33.182 -2.225 -23.662 1.00 98.31 146 ARG A N 1
ATOM 1121 C CA . ARG A 1 146 ? 33.730 -3.210 -24.607 1.00 98.31 146 ARG A CA 1
ATOM 1122 C C . ARG A 1 146 ? 33.148 -3.035 -26.012 1.00 98.31 146 ARG A C 1
ATOM 1124 O O . ARG A 1 146 ? 33.895 -3.080 -26.988 1.00 98.31 146 ARG A O 1
ATOM 1131 N N . LEU A 1 147 ? 31.832 -2.849 -26.115 1.00 97.75 147 LEU A N 1
ATOM 1132 C CA . LEU A 1 147 ? 31.135 -2.652 -27.388 1.00 97.75 147 LEU A CA 1
ATOM 1133 C C . LEU A 1 147 ? 31.500 -1.318 -28.048 1.00 97.75 147 LEU A C 1
ATOM 1135 O O . LEU A 1 147 ? 31.715 -1.287 -29.257 1.00 97.75 147 LEU A O 1
ATOM 1139 N N . GLU A 1 148 ? 31.614 -0.239 -27.272 1.00 97.12 148 GLU A N 1
ATOM 1140 C CA . GLU A 1 148 ? 32.056 1.073 -27.762 1.00 97.12 148 GLU A CA 1
ATOM 1141 C C . GLU A 1 148 ? 33.467 1.006 -28.357 1.00 97.12 148 GLU A C 1
ATOM 1143 O O . GLU A 1 148 ? 33.689 1.487 -29.470 1.00 97.12 148 GLU A O 1
ATOM 1148 N N . ASN A 1 149 ? 34.398 0.334 -27.673 1.00 97.12 149 ASN A N 1
ATOM 1149 C CA . ASN A 1 149 ? 35.756 0.131 -28.182 1.00 97.12 149 ASN A CA 1
ATOM 1150 C C . ASN A 1 149 ? 35.757 -0.697 -29.476 1.00 97.12 149 ASN A C 1
ATOM 1152 O O . ASN A 1 149 ? 36.369 -0.296 -30.464 1.00 97.12 149 ASN A O 1
ATOM 1156 N N . ALA A 1 150 ? 35.008 -1.805 -29.515 1.00 96.19 150 ALA A N 1
ATOM 1157 C CA . ALA A 1 150 ? 34.903 -2.638 -30.715 1.00 96.19 150 ALA A CA 1
ATOM 1158 C C . ALA A 1 150 ? 34.323 -1.865 -31.915 1.00 96.19 150 ALA A C 1
ATOM 1160 O O . ALA A 1 150 ? 34.774 -2.033 -33.050 1.00 96.19 150 ALA A O 1
ATOM 1161 N N . LEU A 1 151 ? 33.340 -0.993 -31.676 1.00 95.75 151 LEU A N 1
ATOM 1162 C CA . LEU A 1 151 ? 32.778 -0.128 -32.710 1.00 95.75 151 LEU A CA 1
ATOM 1163 C C . LEU A 1 151 ? 33.818 0.876 -33.230 1.00 95.75 151 LEU A C 1
ATOM 1165 O O . LEU A 1 151 ? 33.934 1.068 -34.443 1.00 95.75 151 LEU A O 1
ATOM 1169 N N . GLN A 1 152 ? 34.589 1.490 -32.332 1.00 95.88 152 GLN A N 1
ATOM 1170 C CA . GLN A 1 152 ? 35.643 2.438 -32.687 1.00 95.88 152 GLN A CA 1
ATOM 1171 C C . GLN A 1 152 ? 36.751 1.783 -33.531 1.00 95.88 152 GLN A C 1
ATOM 1173 O O . GLN A 1 152 ? 37.218 2.386 -34.506 1.00 95.88 152 GLN A O 1
ATOM 1178 N N . ASP A 1 153 ? 37.125 0.541 -33.218 1.00 95.00 153 ASP A N 1
ATOM 1179 C CA . ASP A 1 153 ? 38.116 -0.232 -33.976 1.00 95.00 153 ASP A CA 1
ATOM 1180 C C . ASP A 1 153 ? 37.634 -0.523 -35.403 1.00 95.00 153 ASP A C 1
ATOM 1182 O O . ASP A 1 153 ? 38.362 -0.285 -36.372 1.00 95.00 153 ASP A O 1
ATOM 1186 N N . VAL A 1 154 ? 36.377 -0.956 -35.561 1.00 94.81 154 VAL A N 1
ATOM 1187 C CA . VAL A 1 154 ? 35.762 -1.202 -36.879 1.00 94.81 154 VAL A CA 1
ATOM 1188 C C . VAL A 1 154 ? 35.722 0.077 -37.718 1.00 94.81 154 VAL A C 1
ATOM 1190 O O . VAL A 1 154 ? 36.052 0.062 -38.908 1.00 94.81 154 VAL A O 1
ATOM 1193 N N . MET A 1 155 ? 35.351 1.201 -37.104 1.00 89.12 155 MET A N 1
ATOM 1194 C CA . MET A 1 155 ? 35.311 2.500 -37.779 1.00 89.12 155 MET A CA 1
ATOM 1195 C C . MET A 1 155 ? 36.704 2.970 -38.212 1.00 89.12 155 MET A C 1
ATOM 1197 O O . MET A 1 155 ? 36.857 3.526 -39.303 1.00 89.12 155 MET A O 1
ATOM 1201 N N . SER A 1 156 ? 37.724 2.706 -37.395 1.00 91.19 156 SER A N 1
ATOM 1202 C CA . SER A 1 156 ? 39.116 3.045 -37.703 1.00 91.19 156 SER A CA 1
ATOM 1203 C C . SER A 1 156 ? 39.670 2.179 -38.839 1.00 91.19 156 SER A C 1
ATOM 1205 O O . SER A 1 156 ? 40.245 2.713 -39.788 1.00 91.19 156 SER A O 1
ATOM 1207 N N . ALA A 1 157 ? 39.414 0.866 -38.815 1.00 88.44 157 ALA A N 1
ATOM 1208 C CA . ALA A 1 157 ? 39.818 -0.061 -39.874 1.00 88.44 157 ALA A CA 1
ATOM 1209 C C . ALA A 1 157 ? 39.189 0.294 -41.233 1.00 88.44 157 ALA A C 1
ATOM 1211 O O . ALA A 1 157 ? 39.868 0.281 -42.261 1.00 88.44 157 ALA A O 1
ATOM 1212 N N . LYS A 1 158 ? 37.909 0.693 -41.246 1.00 84.69 158 LYS A N 1
ATOM 1213 C CA . LYS A 1 158 ? 37.199 1.087 -42.474 1.00 84.69 158 LYS A CA 1
ATOM 1214 C C . LYS A 1 158 ? 37.783 2.343 -43.132 1.00 84.69 158 LYS A C 1
ATOM 1216 O O . LYS A 1 158 ? 37.721 2.472 -44.351 1.00 84.69 158 LYS A O 1
ATOM 1221 N N . ARG A 1 159 ? 38.368 3.259 -42.352 1.00 72.94 159 ARG A N 1
ATOM 1222 C CA . ARG A 1 159 ? 38.956 4.513 -42.857 1.00 72.94 159 ARG A CA 1
ATOM 1223 C C . ARG A 1 159 ? 40.356 4.335 -43.454 1.00 72.94 159 ARG A C 1
ATOM 1225 O O . ARG A 1 159 ? 40.781 5.173 -44.238 1.00 72.94 159 ARG A O 1
ATOM 1232 N N . GLY A 1 160 ? 41.058 3.259 -43.094 1.00 64.75 160 GLY A N 1
ATOM 1233 C CA . GLY A 1 160 ? 42.395 2.941 -43.606 1.00 64.75 160 GLY A CA 1
ATOM 1234 C C . GLY A 1 160 ? 42.423 2.213 -44.959 1.00 64.75 160 GLY A C 1
ATOM 1235 O O . GLY A 1 160 ? 43.495 2.061 -45.533 1.00 64.75 160 GLY A O 1
ATOM 1236 N N . SER A 1 161 ? 41.273 1.773 -45.485 1.00 61.03 161 SER A N 1
ATOM 1237 C CA . SER A 1 161 ? 41.172 0.908 -46.676 1.00 61.03 161 SER A CA 1
ATOM 1238 C C . SER A 1 161 ? 40.713 1.636 -47.955 1.00 61.03 161 SER A C 1
ATOM 1240 O O . SER A 1 161 ? 40.084 1.019 -48.810 1.00 61.03 161 SER A O 1
ATOM 1242 N N . THR A 1 162 ? 40.987 2.937 -48.109 1.00 57.91 162 THR A N 1
ATOM 1243 C CA . THR A 1 162 ? 40.675 3.703 -49.342 1.00 57.91 162 THR A CA 1
ATOM 1244 C C . THR A 1 162 ? 41.910 4.078 -50.170 1.00 57.91 162 THR A C 1
ATOM 1246 O O . THR A 1 162 ? 41.869 5.015 -50.962 1.00 57.91 162 THR A O 1
ATOM 1249 N N . ALA A 1 163 ? 43.020 3.351 -50.029 1.00 53.31 163 ALA A N 1
ATOM 1250 C CA . ALA A 1 163 ? 44.147 3.488 -50.948 1.00 53.31 163 ALA A CA 1
ATOM 1251 C C . ALA A 1 163 ? 43.853 2.743 -52.265 1.00 53.31 163 ALA A C 1
ATOM 1253 O O . ALA A 1 163 ? 44.221 1.583 -52.421 1.00 53.31 163 ALA A O 1
ATOM 1254 N N . GLY A 1 164 ? 43.186 3.431 -53.197 1.00 56.38 164 GLY A N 1
ATOM 1255 C CA . GLY A 1 164 ? 43.147 3.076 -54.618 1.00 56.38 164 GLY A CA 1
ATOM 1256 C C . GLY A 1 164 ? 41.856 2.421 -55.105 1.00 56.38 164 GLY A C 1
ATOM 1257 O O . GLY A 1 164 ? 41.802 1.205 -55.228 1.00 56.38 164 GLY A O 1
ATOM 1258 N N . SER A 1 165 ? 40.850 3.232 -55.438 1.00 54.62 165 SER A N 1
ATOM 1259 C CA . SER A 1 165 ? 39.938 2.974 -56.563 1.00 54.62 165 SER A CA 1
ATOM 1260 C C . SER A 1 165 ? 39.090 4.227 -56.778 1.00 54.62 165 SER A C 1
ATOM 1262 O O . SER A 1 165 ? 38.019 4.371 -56.190 1.00 54.62 165 SER A O 1
ATOM 1264 N N . ASP A 1 166 ? 39.606 5.159 -57.575 1.00 60.72 166 ASP A N 1
ATOM 1265 C CA . ASP A 1 166 ? 38.759 6.147 -58.240 1.00 60.72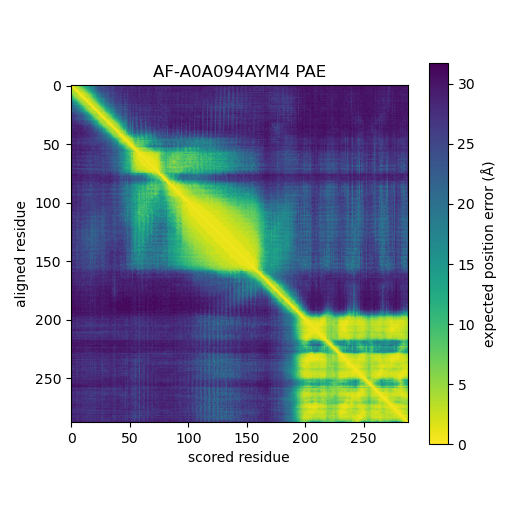 166 ASP A CA 1
ATOM 1266 C C . ASP A 1 166 ? 37.875 5.384 -59.250 1.00 60.72 166 ASP A C 1
ATOM 1268 O O . ASP A 1 166 ? 38.336 4.414 -59.847 1.00 60.72 166 ASP A O 1
ATOM 1272 N N . ASP A 1 167 ? 36.621 5.800 -59.415 1.00 59.78 167 ASP A N 1
ATOM 1273 C CA . ASP A 1 167 ? 35.655 5.315 -60.422 1.00 59.78 167 ASP A CA 1
ATOM 1274 C C . ASP A 1 167 ? 34.771 4.097 -60.115 1.00 59.78 167 ASP A C 1
ATOM 1276 O O . ASP A 1 167 ? 34.468 3.326 -61.014 1.00 59.78 167 ASP A O 1
ATOM 1280 N N . ASP A 1 168 ? 34.206 3.991 -58.913 1.00 52.62 168 ASP A N 1
ATOM 1281 C CA . ASP A 1 168 ? 32.829 3.482 -58.815 1.00 52.62 168 ASP A CA 1
ATOM 1282 C C . ASP A 1 168 ? 32.166 4.002 -57.543 1.00 52.62 168 ASP A C 1
ATOM 1284 O O . ASP A 1 168 ? 32.520 3.618 -56.431 1.00 52.62 168 ASP A O 1
ATOM 1288 N N . GLU A 1 169 ? 31.204 4.908 -57.720 1.00 53.00 169 GLU A N 1
ATOM 1289 C CA . GLU A 1 169 ? 30.337 5.441 -56.675 1.00 53.00 169 GLU A CA 1
ATOM 1290 C C . GLU A 1 169 ? 29.628 4.272 -55.967 1.00 53.00 169 GLU A C 1
ATOM 1292 O O . GLU A 1 169 ? 28.660 3.710 -56.498 1.00 53.00 169 GLU A O 1
ATOM 1297 N N . PRO A 1 170 ? 30.050 3.871 -54.751 1.00 50.47 170 PRO A N 1
ATOM 1298 C CA . PRO A 1 170 ? 29.294 2.889 -54.020 1.00 50.47 170 PRO A CA 1
ATOM 1299 C C . PRO A 1 170 ? 28.104 3.657 -53.475 1.00 50.47 170 PRO A C 1
ATOM 1301 O O . PRO A 1 170 ? 28.236 4.447 -52.539 1.00 50.47 170 PRO A O 1
ATOM 1304 N N . ARG A 1 171 ? 26.924 3.420 -54.055 1.00 48.31 171 ARG A N 1
ATOM 1305 C CA . ARG A 1 171 ? 25.655 3.668 -53.373 1.00 48.31 171 ARG A CA 1
ATOM 1306 C C . ARG A 1 171 ? 25.801 3.059 -51.990 1.00 48.31 171 ARG A C 1
ATOM 1308 O O . ARG A 1 171 ? 25.759 1.838 -51.843 1.00 48.31 171 ARG A O 1
ATOM 1315 N N . ILE A 1 172 ? 26.039 3.914 -50.998 1.00 47.59 172 ILE A N 1
ATOM 1316 C CA . ILE A 1 172 ? 26.079 3.553 -49.591 1.00 47.59 172 ILE A CA 1
ATOM 1317 C C . ILE A 1 172 ? 24.658 3.098 -49.291 1.00 47.59 172 ILE A C 1
ATOM 1319 O O . ILE A 1 172 ? 23.783 3.879 -48.923 1.00 47.59 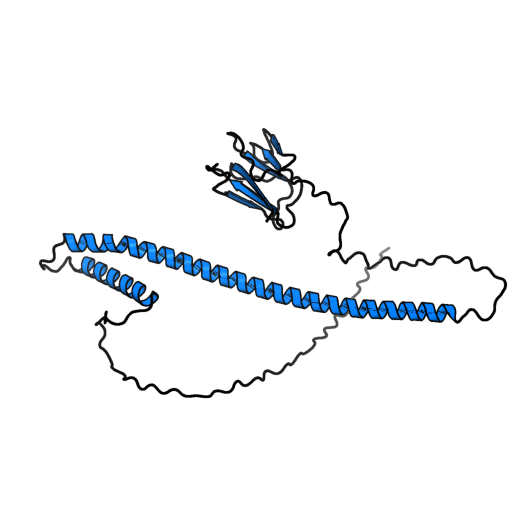172 ILE A O 1
ATOM 1323 N N . VAL A 1 173 ? 24.407 1.812 -49.531 1.00 45.50 173 VAL A N 1
ATOM 1324 C CA . VAL A 1 173 ? 23.318 1.083 -48.919 1.00 45.50 173 VAL A CA 1
ATOM 1325 C C . VAL A 1 173 ? 23.643 1.195 -47.448 1.00 45.50 173 VAL A C 1
ATOM 1327 O O . VAL A 1 173 ? 24.565 0.556 -46.941 1.00 45.50 173 VAL A O 1
ATOM 1330 N N . ILE A 1 174 ? 22.952 2.136 -46.814 1.00 45.12 174 ILE A N 1
ATOM 1331 C CA . ILE A 1 174 ? 22.877 2.319 -45.380 1.00 45.12 174 ILE A CA 1
ATOM 1332 C C . ILE A 1 174 ? 22.412 0.967 -44.842 1.00 45.12 174 ILE A C 1
ATOM 1334 O O . ILE A 1 174 ? 21.225 0.713 -44.665 1.00 45.12 174 ILE A O 1
ATOM 1338 N N . PHE A 1 175 ? 23.361 0.066 -44.602 1.00 43.84 175 PHE A N 1
ATOM 1339 C CA . PHE A 1 175 ? 23.196 -1.053 -43.700 1.00 43.84 175 PHE A CA 1
ATOM 1340 C C . PHE A 1 175 ? 23.189 -0.444 -42.298 1.00 43.84 175 PHE A C 1
ATOM 1342 O O . PHE A 1 175 ? 24.100 -0.616 -41.494 1.00 43.84 175 PHE A O 1
ATOM 1349 N N . ALA A 1 176 ? 22.112 0.291 -42.012 1.00 41.66 176 ALA A N 1
ATOM 1350 C CA . ALA A 1 176 ? 21.549 0.427 -40.685 1.00 41.66 176 ALA A CA 1
ATOM 1351 C C . ALA A 1 176 ? 21.039 -0.962 -40.272 1.00 41.66 176 ALA A C 1
ATOM 1353 O O . ALA A 1 176 ? 19.844 -1.196 -40.110 1.00 41.66 176 ALA A O 1
ATOM 1354 N N . CYS A 1 177 ? 21.955 -1.924 -40.154 1.00 40.25 177 CYS A N 1
ATOM 1355 C CA . CYS A 1 177 ? 21.687 -3.173 -39.471 1.00 40.25 177 CYS A CA 1
ATOM 1356 C C . CYS A 1 177 ? 21.655 -2.839 -37.983 1.00 40.25 177 CYS A C 1
ATOM 1358 O O . CYS A 1 177 ? 22.679 -2.807 -37.311 1.00 40.25 177 CYS A O 1
ATOM 1360 N N . LEU A 1 178 ? 20.454 -2.468 -37.539 1.00 43.16 178 LEU A N 1
ATOM 1361 C CA . LEU A 1 178 ? 19.907 -2.650 -36.202 1.00 43.16 178 LEU A CA 1
ATOM 1362 C C . LEU A 1 178 ? 20.942 -2.778 -35.069 1.00 43.16 178 LEU A C 1
ATOM 1364 O O . LEU A 1 178 ? 21.153 -3.853 -34.519 1.00 43.16 178 LEU A O 1
ATOM 1368 N N . ALA A 1 179 ? 21.471 -1.643 -34.620 1.00 42.72 179 ALA A N 1
ATOM 1369 C CA . ALA A 1 179 ? 21.820 -1.462 -33.208 1.00 42.72 179 ALA A CA 1
ATOM 1370 C C . ALA A 1 179 ? 20.658 -0.796 -32.437 1.00 42.72 179 ALA A C 1
ATOM 1372 O O . ALA A 1 179 ? 20.856 -0.131 -31.426 1.00 42.72 179 ALA A O 1
ATOM 1373 N N . THR A 1 180 ? 19.418 -0.966 -32.912 1.00 42.72 180 THR A N 1
ATOM 1374 C CA . THR A 1 180 ? 18.177 -0.535 -32.240 1.00 42.72 180 THR A CA 1
ATOM 1375 C C . THR A 1 180 ? 17.616 -1.579 -31.271 1.00 42.72 180 THR A C 1
ATOM 1377 O O . THR A 1 180 ? 16.470 -1.475 -30.843 1.00 42.72 180 THR A O 1
ATOM 1380 N N . ALA A 1 181 ? 18.415 -2.566 -30.870 1.00 42.31 181 ALA A N 1
ATOM 1381 C CA . ALA A 1 181 ? 18.056 -3.514 -29.822 1.00 42.31 181 ALA A CA 1
ATOM 1382 C C . ALA A 1 181 ? 19.184 -3.567 -28.783 1.00 42.31 181 ALA A C 1
ATOM 1384 O O . ALA A 1 181 ? 19.975 -4.498 -28.772 1.00 42.31 181 ALA A O 1
ATOM 1385 N N . SER A 1 182 ? 19.364 -2.526 -27.965 1.00 41.00 182 SER A N 1
ATOM 1386 C CA . SER A 1 182 ? 19.141 -2.728 -26.521 1.00 41.00 182 SER A CA 1
ATOM 1387 C C . SER A 1 182 ? 18.988 -1.436 -25.698 1.00 41.00 182 SER A C 1
ATOM 1389 O O . SER A 1 182 ? 18.857 -1.514 -24.479 1.00 41.00 182 SER A O 1
ATOM 1391 N N . LEU A 1 183 ? 18.894 -0.253 -26.316 1.00 38.28 183 LEU A N 1
ATOM 1392 C CA . LEU A 1 183 ? 18.639 1.011 -25.593 1.00 38.28 183 LEU A CA 1
ATOM 1393 C C . LEU A 1 183 ? 17.174 1.213 -25.139 1.00 38.28 183 LEU A C 1
ATOM 1395 O O . LEU A 1 183 ? 16.818 2.278 -24.648 1.00 38.28 183 LEU A O 1
ATOM 1399 N N . LEU A 1 184 ? 16.319 0.189 -25.241 1.00 42.19 184 LEU A N 1
ATOM 1400 C CA . LEU A 1 184 ? 14.916 0.233 -24.801 1.00 42.19 184 LEU A CA 1
ATOM 1401 C C . LEU A 1 184 ? 14.604 -0.683 -23.609 1.00 42.19 184 LEU A C 1
ATOM 1403 O O . LEU A 1 184 ? 13.470 -1.127 -23.461 1.00 42.19 184 LEU A O 1
ATOM 1407 N N . ASN A 1 185 ? 15.573 -0.952 -22.726 1.00 38.62 185 ASN A N 1
ATOM 1408 C CA . ASN A 1 185 ? 15.242 -1.551 -21.424 1.00 38.62 185 ASN A CA 1
ATOM 1409 C C . ASN A 1 185 ? 15.893 -0.876 -20.208 1.00 38.62 185 ASN A C 1
ATOM 1411 O O . ASN A 1 185 ? 15.869 -1.416 -19.105 1.00 38.62 185 ASN A O 1
ATOM 1415 N N . SER A 1 186 ? 16.395 0.347 -20.383 1.00 35.16 186 SER A N 1
ATOM 1416 C CA . SER A 1 186 ? 16.655 1.269 -19.276 1.00 35.16 186 SER A CA 1
ATOM 1417 C C . SER A 1 186 ? 15.411 2.120 -19.021 1.00 35.16 186 SER A C 1
ATOM 1419 O O . SER A 1 186 ? 15.408 3.331 -19.224 1.00 35.16 186 SER A O 1
ATOM 1421 N N . THR A 1 187 ? 14.320 1.505 -18.564 1.00 40.84 187 THR A N 1
ATOM 1422 C CA . THR A 1 187 ? 13.261 2.265 -17.889 1.00 40.84 187 THR A CA 1
ATOM 1423 C C . THR A 1 187 ? 13.707 2.579 -16.469 1.00 40.84 187 THR A C 1
ATOM 1425 O O . THR A 1 187 ? 13.240 1.957 -15.521 1.00 40.84 187 THR A O 1
ATOM 1428 N N . SER A 1 188 ? 14.591 3.558 -16.309 1.00 47.44 188 SER A N 1
ATOM 1429 C CA . SER A 1 188 ? 14.603 4.370 -15.095 1.00 47.44 188 SER A CA 1
ATOM 1430 C C . SER A 1 188 ? 15.431 5.636 -15.300 1.00 47.44 188 SER A C 1
ATOM 1432 O O . SER A 1 188 ? 16.653 5.600 -15.238 1.00 47.44 188 SER A O 1
ATOM 1434 N N . ILE A 1 189 ? 14.705 6.753 -15.409 1.00 51.00 189 ILE A N 1
ATOM 1435 C CA . ILE A 1 189 ? 15.116 8.084 -14.942 1.00 51.00 189 ILE A CA 1
ATOM 1436 C C . ILE A 1 189 ? 15.961 8.903 -15.937 1.00 51.00 189 ILE A C 1
ATOM 1438 O O . ILE A 1 189 ? 17.174 8.991 -15.818 1.00 51.00 189 ILE A O 1
ATOM 1442 N N . ALA A 1 190 ? 15.274 9.603 -16.850 1.00 38.66 190 ALA A N 1
ATOM 1443 C CA . ALA A 1 190 ? 15.464 11.046 -17.065 1.00 38.66 190 ALA A CA 1
ATOM 1444 C C . ALA A 1 190 ? 14.334 11.630 -17.943 1.00 38.66 190 ALA A C 1
ATOM 1446 O O . ALA A 1 190 ? 14.353 11.530 -19.161 1.00 38.66 190 ALA A O 1
ATOM 1447 N N . ASN A 1 191 ? 13.347 12.219 -17.263 1.00 42.00 191 ASN A N 1
ATOM 1448 C CA . ASN A 1 191 ? 12.519 13.373 -17.629 1.00 42.00 191 ASN A CA 1
ATOM 1449 C C . ASN A 1 191 ? 11.886 13.543 -19.026 1.00 42.00 191 ASN A C 1
ATOM 1451 O O . ASN A 1 191 ? 12.536 13.655 -20.057 1.00 42.00 191 ASN A O 1
ATOM 1455 N N . SER A 1 192 ? 10.588 13.865 -18.946 1.00 40.22 192 SER A N 1
ATOM 1456 C CA . SER A 1 192 ? 9.842 14.713 -19.882 1.00 40.22 192 SER A CA 1
ATOM 1457 C C . SER A 1 192 ? 9.237 14.042 -21.115 1.00 40.22 192 SER A C 1
ATOM 1459 O O . SER A 1 192 ? 9.219 14.616 -22.201 1.00 40.22 192 SER A O 1
ATOM 1461 N N . SER A 1 193 ? 8.584 12.893 -20.927 1.00 40.41 193 SER A N 1
ATOM 1462 C CA . SER A 1 193 ? 7.275 12.770 -21.571 1.00 40.41 193 SER A CA 1
ATOM 1463 C C . SER A 1 193 ? 6.266 13.429 -20.642 1.00 40.41 193 SER A C 1
ATOM 1465 O O . SER A 1 193 ? 6.288 13.209 -19.430 1.00 40.41 193 SER A O 1
ATOM 1467 N N . ASN A 1 194 ? 5.392 14.256 -21.199 1.00 42.16 194 ASN A N 1
ATOM 1468 C CA . ASN A 1 194 ? 4.193 14.727 -20.530 1.00 42.16 194 ASN A CA 1
ATOM 1469 C C . ASN A 1 194 ? 3.276 13.523 -20.252 1.00 42.16 194 ASN A C 1
ATOM 1471 O O . ASN A 1 194 ? 2.202 13.400 -20.840 1.00 42.16 194 ASN A O 1
ATOM 1475 N N . HIS A 1 195 ? 3.659 12.633 -19.332 1.00 44.69 195 HIS A N 1
ATOM 1476 C CA . HIS A 1 195 ? 2.691 11.910 -18.529 1.00 44.69 195 HIS A CA 1
ATOM 1477 C C . HIS A 1 195 ? 2.010 12.973 -17.681 1.00 44.69 195 HIS A C 1
ATOM 1479 O O . HIS A 1 195 ? 2.306 13.138 -16.501 1.00 44.69 195 HIS A O 1
ATOM 1485 N N . ALA A 1 196 ? 1.124 13.734 -18.329 1.00 44.47 196 ALA A N 1
ATOM 1486 C CA . ALA A 1 196 ? 0.091 14.493 -17.674 1.00 44.47 196 ALA A CA 1
ATOM 1487 C C . ALA A 1 196 ? -0.451 13.547 -16.613 1.00 44.47 196 ALA A C 1
ATOM 1489 O O . ALA A 1 196 ? -0.962 12.472 -16.956 1.00 44.47 196 ALA A O 1
ATOM 1490 N N . ILE A 1 197 ? -0.172 13.884 -15.350 1.00 59.41 197 ILE A N 1
ATOM 1491 C CA . ILE A 1 197 ? -0.583 13.147 -14.165 1.00 59.41 197 ILE A CA 1
ATOM 1492 C C . ILE A 1 197 ? -2.087 13.068 -14.304 1.00 59.41 197 ILE A C 1
ATOM 1494 O O . ILE A 1 197 ? -2.797 14.016 -13.994 1.00 59.41 197 ILE A O 1
ATOM 1498 N N . SER A 1 198 ? -2.564 11.994 -14.927 1.00 65.50 198 SER A N 1
ATOM 1499 C CA . SER A 1 198 ? -3.974 11.884 -15.231 1.00 65.50 198 SER A CA 1
ATOM 1500 C C . SER A 1 198 ? -4.616 11.748 -13.865 1.00 65.50 198 SER A C 1
ATOM 1502 O O . SER A 1 198 ? -4.271 10.779 -13.160 1.00 65.50 198 SER A O 1
ATOM 1504 N N . PRO A 1 199 ? -5.443 12.725 -13.449 1.00 75.88 199 PRO A N 1
ATOM 1505 C CA . PRO A 1 199 ? -6.008 12.719 -12.119 1.00 75.88 199 PRO A CA 1
ATOM 1506 C C . PRO A 1 199 ? -6.673 11.368 -11.925 1.00 75.88 199 PRO A C 1
ATOM 1508 O O . PRO A 1 199 ? -7.321 10.823 -12.831 1.00 75.88 199 PRO A O 1
ATOM 1511 N N . ILE A 1 200 ? -6.416 10.757 -10.771 1.00 82.38 200 ILE A N 1
ATOM 1512 C CA . ILE A 1 200 ? -7.175 9.572 -10.418 1.00 82.38 200 ILE A CA 1
ATOM 1513 C C . ILE A 1 200 ? -8.642 9.988 -10.419 1.00 82.38 200 ILE A C 1
ATOM 1515 O O . ILE A 1 200 ? -8.980 11.068 -9.946 1.00 82.38 200 ILE A O 1
ATOM 1519 N N . ALA A 1 201 ? -9.487 9.180 -11.042 1.00 87.00 201 ALA A N 1
ATOM 1520 C CA . ALA A 1 201 ? -10.914 9.426 -11.109 1.00 87.00 201 ALA A CA 1
ATOM 1521 C C . ALA A 1 20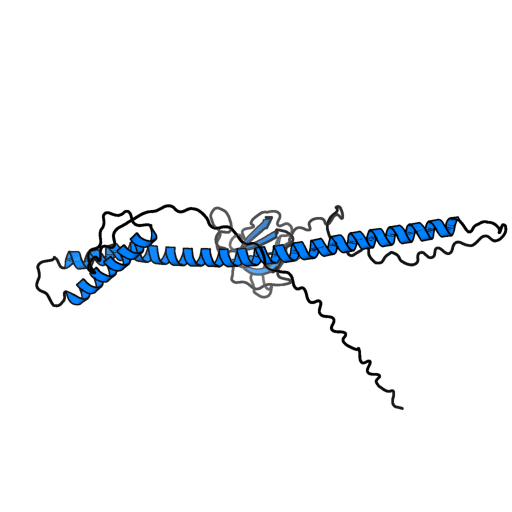1 ? -11.607 8.242 -10.456 1.00 87.00 201 ALA A C 1
ATOM 1523 O O . ALA A 1 201 ? -11.401 7.089 -10.866 1.00 87.00 201 ALA A O 1
ATOM 1524 N N . LEU A 1 202 ? -12.403 8.547 -9.437 1.00 89.75 202 LEU A N 1
ATOM 1525 C CA . LEU A 1 202 ? -13.147 7.575 -8.656 1.00 89.75 202 LEU A CA 1
ATOM 1526 C C . LEU A 1 202 ? -14.621 7.622 -9.050 1.00 89.75 202 LEU A C 1
ATOM 1528 O O . LEU A 1 202 ? -15.243 8.683 -9.118 1.00 89.75 202 LEU A O 1
ATOM 1532 N N . GLN A 1 203 ? -15.185 6.446 -9.285 1.00 93.00 203 GLN A N 1
ATOM 1533 C CA . GLN A 1 203 ? -16.617 6.251 -9.450 1.00 93.00 203 GLN A CA 1
ATOM 1534 C C . GLN A 1 203 ? -17.112 5.338 -8.335 1.00 93.00 203 GLN A C 1
ATOM 1536 O O . GLN A 1 203 ? -16.434 4.372 -7.983 1.00 93.00 203 GLN A O 1
ATOM 1541 N N . LYS A 1 204 ? -18.277 5.649 -7.776 1.00 93.12 204 LYS A N 1
ATOM 1542 C CA . LYS A 1 204 ? -18.897 4.904 -6.675 1.00 93.12 204 LYS A CA 1
ATOM 1543 C C . LYS A 1 204 ? -20.366 4.633 -6.975 1.00 93.12 204 LYS A C 1
ATOM 1545 O O . LYS A 1 204 ? -21.006 5.425 -7.669 1.00 93.12 204 LYS A O 1
ATOM 1550 N N . TRP A 1 205 ? -20.878 3.524 -6.455 1.00 96.19 205 TRP A N 1
ATOM 1551 C CA . TRP A 1 205 ? -22.233 3.038 -6.699 1.00 96.19 205 TRP A CA 1
ATOM 1552 C C . TRP A 1 205 ? -22.927 2.633 -5.406 1.00 96.19 205 TRP A C 1
ATOM 1554 O O . TRP A 1 205 ? -22.296 2.101 -4.490 1.00 96.19 205 TRP A O 1
ATOM 1564 N N . THR A 1 206 ? -24.233 2.883 -5.336 1.00 95.88 206 THR A N 1
ATOM 1565 C CA . THR A 1 206 ? -25.056 2.503 -4.179 1.00 95.88 206 THR A CA 1
ATOM 1566 C C . THR A 1 206 ? -25.260 0.991 -4.079 1.00 95.88 206 THR A C 1
ATOM 1568 O O . THR A 1 206 ? -25.391 0.472 -2.975 1.00 95.88 206 THR A O 1
ATOM 1571 N N . GLY A 1 207 ? -25.257 0.276 -5.208 1.00 96.00 207 GLY A N 1
ATOM 1572 C CA . GLY A 1 207 ? -25.374 -1.179 -5.267 1.00 96.00 207 GLY A CA 1
ATOM 1573 C C . GLY A 1 207 ? -24.029 -1.896 -5.376 1.00 96.00 207 GLY A C 1
ATOM 1574 O O . GLY A 1 207 ? -22.988 -1.300 -5.662 1.00 96.00 207 GLY A O 1
ATOM 1575 N N . LEU A 1 208 ? -24.062 -3.212 -5.172 1.00 96.56 208 LEU A N 1
ATOM 1576 C CA . LEU A 1 208 ? -22.943 -4.109 -5.464 1.00 96.56 208 LEU A CA 1
ATOM 1577 C C . LEU A 1 208 ? -22.742 -4.241 -6.984 1.00 96.56 208 LEU A C 1
ATOM 1579 O O . LEU A 1 208 ? -23.623 -3.916 -7.777 1.00 96.56 208 LEU A O 1
ATOM 1583 N N . ASN A 1 209 ? -21.579 -4.730 -7.400 1.00 97.00 209 ASN A N 1
ATOM 1584 C CA . ASN A 1 209 ? -21.173 -4.947 -8.790 1.00 97.00 209 ASN A CA 1
ATOM 1585 C C . ASN A 1 209 ? -21.299 -3.694 -9.672 1.00 97.00 209 ASN A C 1
ATOM 1587 O O . ASN A 1 209 ? -21.575 -3.798 -10.865 1.00 97.00 209 ASN A O 1
ATOM 1591 N N . CYS A 1 210 ? -21.100 -2.507 -9.090 1.00 96.56 210 CYS A N 1
ATOM 1592 C CA . CYS A 1 210 ? -21.212 -1.222 -9.776 1.00 96.56 210 CYS A CA 1
ATOM 1593 C C . CYS A 1 210 ? -22.592 -1.019 -10.418 1.00 96.56 210 CYS A C 1
ATOM 1595 O O . CYS A 1 210 ? -22.714 -0.503 -11.530 1.00 96.56 210 CYS A O 1
ATOM 1597 N N . THR A 1 211 ? -23.637 -1.443 -9.703 1.00 97.38 211 THR A N 1
ATOM 1598 C CA . THR A 1 211 ? -25.041 -1.265 -10.087 1.00 97.38 211 THR A CA 1
ATOM 1599 C C . THR A 1 211 ? -25.707 -0.152 -9.276 1.00 97.38 211 THR A C 1
ATOM 1601 O O . THR A 1 211 ? -25.229 0.248 -8.214 1.00 97.38 211 THR A O 1
ATOM 1604 N N . GLY A 1 212 ? -26.829 0.370 -9.770 1.00 94.88 212 GLY A N 1
ATOM 1605 C CA . GLY A 1 212 ? -27.582 1.427 -9.093 1.00 94.88 212 GLY A CA 1
ATOM 1606 C C . GLY A 1 212 ? -27.055 2.836 -9.370 1.00 94.88 212 GLY A C 1
ATOM 1607 O O . GLY A 1 212 ? -26.434 3.097 -10.404 1.00 94.88 212 GLY A O 1
ATOM 1608 N N . TYR A 1 213 ? -27.349 3.762 -8.455 1.00 94.81 213 TYR A N 1
ATOM 1609 C CA . TYR A 1 213 ? -27.017 5.174 -8.627 1.00 94.81 213 TYR A CA 1
ATOM 1610 C C . TYR A 1 213 ? -25.503 5.377 -8.577 1.00 94.81 213 TYR A C 1
ATOM 1612 O O . TYR A 1 213 ? -24.835 4.879 -7.670 1.00 94.81 213 TYR A O 1
ATOM 1620 N N . THR A 1 214 ? -24.970 6.111 -9.554 1.00 93.12 214 THR A N 1
ATOM 1621 C CA . THR A 1 214 ? -23.531 6.328 -9.715 1.00 93.12 214 THR A CA 1
ATOM 1622 C C . THR A 1 214 ? -23.157 7.772 -9.430 1.00 93.12 214 THR A C 1
ATOM 1624 O O . THR A 1 214 ? -23.849 8.703 -9.838 1.00 93.12 214 THR A O 1
ATOM 1627 N N . TYR A 1 215 ? -22.019 7.955 -8.770 1.00 89.44 215 TYR A N 1
ATOM 1628 C CA . TYR A 1 215 ? -21.404 9.260 -8.589 1.00 89.44 215 TYR A CA 1
ATOM 1629 C C . TYR A 1 215 ? -19.976 9.224 -9.128 1.00 89.44 215 TYR A C 1
ATOM 1631 O O . TYR A 1 215 ? -19.208 8.314 -8.800 1.00 89.44 215 TYR A O 1
ATOM 1639 N N . LYS A 1 216 ? -19.617 10.212 -9.951 1.00 89.25 216 LYS A N 1
ATOM 1640 C CA . LYS A 1 216 ? -18.309 10.295 -10.611 1.00 89.25 216 LYS A CA 1
ATOM 1641 C C . LYS A 1 216 ? -17.552 11.527 -10.133 1.00 89.25 216 LYS A C 1
ATOM 1643 O O . LYS A 1 216 ? -18.058 12.640 -10.242 1.00 89.25 216 LYS A O 1
ATOM 1648 N N . TYR A 1 217 ? -16.326 11.320 -9.667 1.00 82.69 217 TYR A N 1
ATOM 1649 C CA . TYR A 1 217 ? -15.371 12.388 -9.401 1.00 82.69 217 TYR A CA 1
ATOM 1650 C C . TYR A 1 217 ? -14.338 12.393 -10.521 1.00 82.69 217 TYR A C 1
ATOM 1652 O O . TYR A 1 217 ? -13.543 11.461 -10.655 1.00 82.69 217 TYR A O 1
ATOM 1660 N N . ASN A 1 218 ? -14.404 13.421 -11.366 1.00 71.88 218 ASN A N 1
ATOM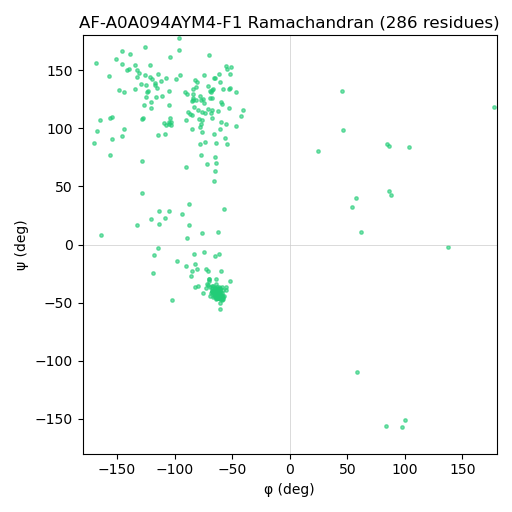 1661 C CA . ASN A 1 218 ? -13.506 13.557 -12.511 1.00 71.88 218 ASN A CA 1
ATOM 1662 C C . ASN A 1 218 ? -12.154 14.170 -12.129 1.00 71.88 218 ASN A C 1
ATOM 1664 O O . ASN A 1 218 ? -11.207 14.025 -12.895 1.00 71.88 218 ASN A O 1
ATOM 1668 N N . ASP A 1 219 ? -12.065 14.803 -10.957 1.00 65.12 219 ASP A N 1
ATOM 1669 C CA . ASP A 1 219 ? -10.8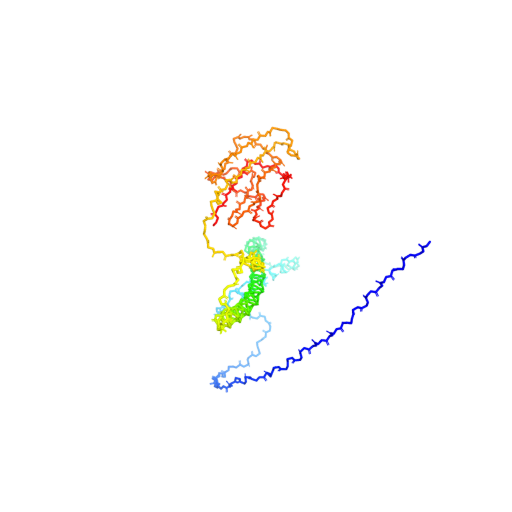46 15.436 -10.475 1.00 65.12 219 ASP A CA 1
ATOM 1670 C C . ASP A 1 219 ? -10.749 15.315 -8.946 1.00 65.12 219 ASP A C 1
ATOM 1672 O O . ASP A 1 219 ? -11.343 16.091 -8.197 1.00 65.12 219 ASP A O 1
ATOM 1676 N N . THR A 1 220 ? -10.066 14.274 -8.462 1.00 58.34 220 THR A N 1
ATOM 1677 C CA . THR A 1 220 ? -9.863 14.042 -7.016 1.00 58.34 220 THR A CA 1
ATOM 1678 C C . THR A 1 220 ? -8.627 14.761 -6.466 1.00 58.34 220 THR A C 1
ATOM 1680 O O . THR A 1 220 ? -7.980 14.277 -5.543 1.00 58.34 220 THR A O 1
ATOM 1683 N N . LEU A 1 221 ? -8.306 15.952 -6.986 1.00 55.06 221 LEU A N 1
ATOM 1684 C CA . LEU A 1 221 ? -7.336 16.852 -6.344 1.00 55.06 221 LEU A CA 1
ATOM 1685 C C . LEU A 1 221 ? -7.820 17.374 -4.972 1.00 55.06 221 LEU A C 1
ATOM 1687 O O . LEU A 1 221 ? -7.040 17.967 -4.230 1.00 55.06 221 LEU A O 1
ATOM 1691 N N . GLN A 1 222 ? -9.087 17.144 -4.600 1.00 55.56 222 GLN A N 1
ATOM 1692 C CA . GLN A 1 222 ? -9.602 17.444 -3.262 1.00 55.56 222 GLN A CA 1
ATOM 1693 C C . GLN A 1 222 ? -9.402 16.259 -2.301 1.00 55.56 222 GLN A C 1
ATOM 1695 O O . GLN A 1 222 ? -10.008 15.199 -2.440 1.00 55.56 222 GLN A O 1
ATOM 1700 N N . TYR A 1 223 ? -8.557 16.494 -1.294 1.00 62.06 223 TYR A N 1
ATOM 1701 C CA . TYR A 1 223 ? -7.961 15.557 -0.328 1.00 62.06 223 TYR A CA 1
ATOM 1702 C C . TYR A 1 223 ? -8.900 14.790 0.627 1.00 62.06 223 TYR A C 1
ATOM 1704 O O . TYR A 1 223 ? -8.417 14.156 1.562 1.00 62.06 223 TYR A O 1
ATOM 1712 N N . ALA A 1 224 ? -10.212 14.816 0.425 1.00 58.16 224 ALA A N 1
ATOM 1713 C CA . ALA A 1 224 ? -11.211 13.946 1.051 1.00 58.16 224 ALA A CA 1
ATOM 1714 C C . ALA A 1 224 ? -12.566 14.419 0.537 1.00 58.16 224 ALA A C 1
ATOM 1716 O O . ALA A 1 224 ? -12.940 15.565 0.787 1.00 58.16 224 ALA A O 1
ATOM 1717 N N . VAL A 1 225 ? -13.312 13.569 -0.167 1.00 62.38 225 VAL A N 1
ATOM 1718 C CA . VAL A 1 225 ? -14.650 13.959 -0.615 1.00 62.38 225 VAL A CA 1
ATOM 1719 C C . VAL A 1 225 ? -15.688 13.177 0.166 1.00 62.38 225 VAL A C 1
ATOM 1721 O O . VAL A 1 225 ? -15.914 11.983 -0.057 1.00 62.38 225 VAL A O 1
ATOM 1724 N N . SER A 1 226 ? -16.316 13.885 1.104 1.00 57.06 226 SER A N 1
ATOM 1725 C CA . SER A 1 226 ? -17.490 13.398 1.813 1.00 57.06 226 SER A CA 1
ATOM 1726 C C . SER A 1 226 ? -18.661 13.282 0.841 1.00 57.06 226 SER A C 1
ATOM 1728 O O . SER A 1 226 ? -18.918 14.182 0.037 1.00 57.06 226 SER A O 1
ATOM 1730 N N . ALA A 1 227 ? -19.370 12.159 0.896 1.00 57.66 227 ALA A N 1
ATOM 1731 C CA . ALA A 1 227 ? -20.687 12.078 0.301 1.00 57.66 227 ALA A CA 1
ATOM 1732 C C . ALA A 1 227 ? -21.705 12.623 1.298 1.00 57.66 227 ALA A C 1
ATOM 1734 O O . ALA A 1 227 ? -21.816 12.118 2.413 1.00 57.66 227 ALA A O 1
ATOM 1735 N N . THR A 1 228 ? -22.485 13.617 0.896 1.00 59.03 228 THR A N 1
ATOM 1736 C CA . THR A 1 228 ? -23.615 14.076 1.697 1.00 59.03 228 THR A CA 1
ATOM 1737 C C . THR A 1 228 ? -24.683 12.972 1.738 1.00 59.03 228 THR A C 1
ATOM 1739 O O . THR A 1 228 ? -25.327 12.665 0.740 1.00 59.03 228 THR A O 1
ATOM 1742 N N . ASN A 1 229 ? -24.833 12.339 2.907 1.00 69.25 229 ASN A N 1
ATOM 1743 C CA . ASN A 1 229 ? -25.917 11.425 3.310 1.00 69.25 229 ASN A CA 1
ATOM 1744 C C . ASN A 1 229 ? -26.115 10.118 2.524 1.00 69.25 229 ASN A C 1
ATOM 1746 O O . ASN A 1 229 ? -27.120 9.442 2.740 1.00 69.25 229 ASN A O 1
ATOM 1750 N N . GLN A 1 230 ? -25.192 9.724 1.646 1.00 83.81 230 GLN A N 1
ATOM 1751 C CA . GLN A 1 230 ? -25.362 8.515 0.841 1.00 83.81 230 GLN A CA 1
ATOM 1752 C C . GLN A 1 230 ? -24.299 7.458 1.132 1.00 83.81 230 GLN A C 1
ATOM 1754 O O . GLN A 1 230 ? -23.111 7.757 1.255 1.00 83.81 230 GLN A O 1
ATOM 1759 N N . THR A 1 231 ? -24.751 6.209 1.228 1.00 90.75 231 THR A N 1
ATOM 1760 C CA . THR A 1 231 ? -23.909 5.022 1.361 1.00 90.75 231 THR A CA 1
ATOM 1761 C C . THR A 1 231 ? -23.669 4.384 -0.005 1.00 90.75 231 THR A C 1
ATOM 1763 O O . THR A 1 231 ? -24.530 4.393 -0.888 1.00 90.75 231 THR A O 1
ATOM 1766 N N . TYR A 1 232 ? -22.478 3.826 -0.180 1.00 93.06 232 TYR A N 1
ATOM 1767 C CA . TYR A 1 232 ? -22.035 3.155 -1.396 1.00 93.06 232 TYR A CA 1
ATOM 1768 C C . TYR A 1 232 ? -21.549 1.756 -1.049 1.00 93.06 232 TYR A C 1
ATOM 1770 O O . TYR A 1 232 ? -20.980 1.555 0.019 1.00 93.06 232 TYR A O 1
ATOM 1778 N N . ALA A 1 233 ? -21.759 0.802 -1.950 1.00 95.81 233 ALA A N 1
ATOM 1779 C CA . ALA A 1 233 ? -21.389 -0.602 -1.757 1.00 95.81 233 ALA A CA 1
ATOM 1780 C C . ALA A 1 233 ? -20.362 -1.090 -2.789 1.00 95.81 233 ALA A C 1
ATOM 1782 O O . ALA A 1 233 ? -19.821 -2.189 -2.673 1.00 95.81 233 ALA A O 1
ATOM 1783 N N . SER A 1 234 ? -20.069 -0.287 -3.815 1.00 96.69 234 SER A N 1
ATOM 1784 C CA . SER A 1 234 ? -18.997 -0.600 -4.754 1.00 96.69 234 SER A CA 1
ATOM 1785 C C . SER A 1 234 ? -18.359 0.642 -5.363 1.00 96.69 234 SER A C 1
ATOM 1787 O O . SER A 1 234 ? -18.926 1.740 -5.355 1.00 96.69 234 SER A O 1
ATOM 1789 N N . PHE A 1 235 ? -17.143 0.474 -5.875 1.00 95.06 235 PHE A N 1
ATOM 1790 C CA . PHE A 1 235 ? -16.383 1.541 -6.513 1.00 95.06 235 PHE A CA 1
ATOM 1791 C C . PHE A 1 235 ? -15.524 1.027 -7.671 1.00 95.06 235 PHE A C 1
ATOM 1793 O O . PHE A 1 235 ? -15.307 -0.173 -7.844 1.00 95.06 235 PHE A O 1
ATOM 1800 N N . LYS A 1 236 ? -15.023 1.968 -8.473 1.00 95.00 236 LYS A N 1
ATOM 1801 C CA . LYS A 1 236 ? -14.087 1.732 -9.570 1.00 95.00 236 LYS A CA 1
ATOM 1802 C C . LYS A 1 236 ? -13.178 2.940 -9.735 1.00 95.00 236 LYS A C 1
ATOM 1804 O O . LYS A 1 236 ? -13.647 4.075 -9.821 1.00 95.00 236 LYS A O 1
ATOM 1809 N N . ILE A 1 237 ? -11.884 2.678 -9.847 1.00 92.19 237 ILE A N 1
ATOM 1810 C CA . ILE A 1 237 ? -10.876 3.666 -10.239 1.00 92.19 237 ILE A CA 1
ATOM 1811 C C . ILE A 1 237 ? -10.559 3.508 -11.728 1.00 92.19 237 ILE A C 1
ATOM 1813 O O . ILE A 1 237 ? -10.550 2.396 -12.260 1.00 92.19 237 ILE A O 1
ATOM 1817 N N . ARG A 1 238 ? -10.334 4.622 -12.438 1.00 88.62 238 ARG A N 1
ATOM 1818 C CA . ARG A 1 238 ? -10.042 4.583 -13.890 1.00 88.62 238 ARG A CA 1
ATOM 1819 C C . ARG A 1 238 ? -8.665 4.009 -14.219 1.00 88.62 238 ARG A C 1
ATOM 1821 O O . ARG A 1 238 ? -8.460 3.550 -15.338 1.00 88.62 238 ARG A O 1
ATOM 1828 N N . ARG A 1 239 ? -7.741 4.052 -13.263 1.00 90.19 239 ARG A N 1
ATOM 1829 C CA . ARG A 1 239 ? -6.395 3.489 -13.367 1.00 90.19 239 ARG A CA 1
ATOM 1830 C C . ARG A 1 239 ? -5.947 2.953 -12.008 1.00 90.19 239 ARG A C 1
ATOM 1832 O O . ARG A 1 239 ? -6.422 3.478 -11.001 1.00 90.19 239 ARG A O 1
ATOM 1839 N N . PRO A 1 240 ? -5.011 1.991 -11.979 1.00 90.88 240 PRO A N 1
ATOM 1840 C CA . PRO A 1 240 ? -4.318 1.630 -10.754 1.00 90.88 240 PRO A CA 1
ATOM 1841 C C . PRO A 1 240 ? -3.655 2.846 -10.090 1.00 90.88 240 PRO A C 1
ATOM 1843 O O . PRO A 1 240 ? -3.246 3.801 -10.770 1.00 90.88 240 PRO A O 1
ATOM 1846 N N . LEU A 1 241 ? -3.537 2.777 -8.767 1.00 90.50 241 LEU A N 1
ATOM 1847 C CA . LEU A 1 241 ? -2.749 3.691 -7.945 1.00 90.50 241 LEU A CA 1
ATOM 1848 C C . LEU A 1 241 ? -1.270 3.596 -8.350 1.00 90.50 241 LEU A C 1
ATOM 1850 O O . LEU A 1 241 ? -0.789 2.535 -8.752 1.00 90.50 241 LEU A O 1
ATOM 1854 N N . ARG A 1 242 ? -0.545 4.710 -8.273 1.00 89.31 242 ARG A N 1
ATOM 1855 C CA . ARG A 1 242 ? 0.854 4.842 -8.701 1.00 89.31 242 ARG A CA 1
ATOM 1856 C C . ARG A 1 242 ? 1.685 5.578 -7.658 1.00 89.31 242 ARG A C 1
ATOM 1858 O O . ARG A 1 242 ? 1.174 6.403 -6.912 1.00 89.31 242 ARG A O 1
ATOM 1865 N N . GLY A 1 243 ? 2.992 5.31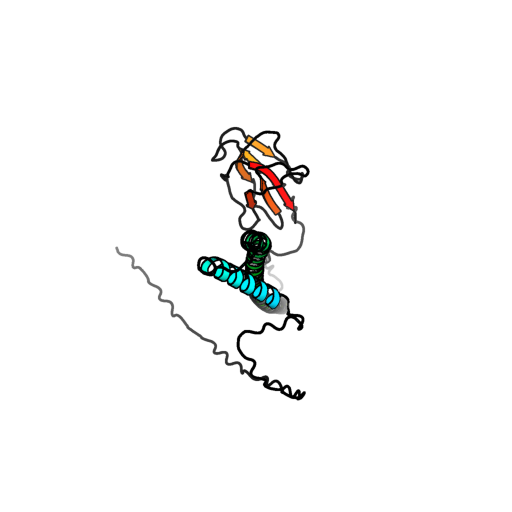9 -7.655 1.00 89.56 243 GLY A N 1
ATOM 1866 C CA . GLY A 1 243 ? 3.949 6.052 -6.825 1.00 89.56 243 GLY A CA 1
ATOM 1867 C C . GLY A 1 243 ? 3.620 5.951 -5.338 1.00 89.56 243 GLY A C 1
ATOM 1868 O O . GLY A 1 243 ? 3.770 4.887 -4.747 1.00 89.56 243 GLY A O 1
ATOM 1869 N N . ARG A 1 244 ? 3.179 7.065 -4.753 1.00 86.50 244 ARG A N 1
ATOM 1870 C CA . ARG A 1 244 ? 2.834 7.195 -3.332 1.00 86.50 244 ARG A CA 1
ATOM 1871 C C . ARG A 1 244 ? 1.336 7.441 -3.095 1.00 86.50 244 ARG A C 1
ATOM 1873 O O . ARG A 1 244 ? 0.940 7.900 -2.028 1.00 86.50 244 ARG A O 1
ATOM 1880 N N . GLU A 1 245 ? 0.508 7.153 -4.098 1.00 89.12 245 GLU A N 1
ATOM 1881 C CA . GLU A 1 245 ? -0.947 7.252 -3.996 1.00 89.12 245 GLU A CA 1
ATOM 1882 C C . GLU A 1 245 ? -1.512 6.175 -3.057 1.00 89.12 245 GLU A C 1
ATOM 1884 O O . GLU A 1 245 ? -1.220 4.989 -3.220 1.00 89.12 245 GLU A O 1
ATOM 1889 N N . GLN A 1 246 ? -2.385 6.572 -2.133 1.00 91.25 246 GLN A N 1
ATOM 1890 C CA . GLN A 1 246 ? -3.158 5.665 -1.278 1.00 91.25 246 GLN A CA 1
ATOM 1891 C C . GLN A 1 246 ? -4.639 6.052 -1.335 1.00 91.25 246 GLN A C 1
ATOM 1893 O O . GLN A 1 246 ? -4.968 7.234 -1.321 1.00 91.25 246 GLN A O 1
ATOM 1898 N N . LEU A 1 247 ? -5.538 5.070 -1.408 1.00 91.38 247 LEU A N 1
ATOM 1899 C CA . LEU A 1 247 ? -6.990 5.270 -1.412 1.00 91.38 247 LEU A CA 1
ATOM 1900 C C . LEU A 1 247 ? -7.611 4.548 -0.221 1.00 91.38 247 LEU A C 1
ATOM 1902 O O . LEU A 1 247 ? -7.585 3.319 -0.163 1.00 91.38 247 LEU A O 1
ATOM 1906 N N . ASP A 1 248 ? -8.233 5.313 0.665 1.00 91.12 248 ASP A N 1
ATOM 1907 C CA . ASP A 1 248 ? -8.901 4.802 1.852 1.00 91.12 248 ASP A CA 1
ATOM 1908 C C . ASP A 1 248 ? -10.409 5.035 1.800 1.00 91.12 248 ASP A C 1
ATOM 1910 O O . ASP A 1 248 ? -10.885 6.054 1.296 1.00 91.12 248 ASP A O 1
ATOM 1914 N N . PHE A 1 249 ? -11.165 4.109 2.382 1.00 91.19 249 PHE A N 1
ATOM 1915 C CA . PHE A 1 249 ? -12.625 4.158 2.486 1.00 91.19 249 PHE A CA 1
ATOM 1916 C C . PHE A 1 249 ? -13.068 4.115 3.941 1.00 91.19 249 PHE A C 1
ATOM 1918 O O . PHE A 1 249 ? -12.471 3.400 4.737 1.00 91.19 249 PHE A O 1
ATOM 1925 N N . SER A 1 250 ? -14.135 4.832 4.291 1.00 89.81 250 SER A N 1
ATOM 1926 C CA . SER A 1 250 ? -14.642 4.946 5.662 1.00 89.81 250 SER A CA 1
ATOM 1927 C C . SER A 1 250 ? -16.173 4.948 5.725 1.00 89.81 250 SER A C 1
ATOM 1929 O O . SER A 1 250 ? -16.847 5.413 4.803 1.00 89.81 250 SER A O 1
ATOM 1931 N N . VAL A 1 251 ? -16.725 4.441 6.834 1.00 87.12 251 VAL A N 1
ATOM 1932 C CA . VAL A 1 251 ? -18.176 4.449 7.127 1.00 87.12 251 VAL A CA 1
ATOM 1933 C C . VAL A 1 251 ? -18.624 5.745 7.788 1.00 87.12 251 VAL A C 1
ATOM 1935 O O . VAL A 1 251 ? -19.790 6.124 7.668 1.00 87.12 251 VAL A O 1
ATOM 1938 N N . LYS A 1 252 ? -17.723 6.427 8.501 1.00 78.06 252 LYS A N 1
ATOM 1939 C CA . LYS A 1 252 ? -18.084 7.535 9.381 1.00 78.06 252 LYS A CA 1
ATOM 1940 C C . LYS A 1 252 ? -17.333 8.803 9.007 1.00 78.06 252 LYS A C 1
ATOM 1942 O O . LYS A 1 252 ? -16.111 8.811 8.869 1.00 78.06 252 LYS A O 1
ATOM 1947 N N . MET A 1 253 ? -18.096 9.884 8.908 1.00 69.75 253 MET A N 1
ATOM 1948 C CA . MET A 1 253 ? -17.557 11.231 8.841 1.00 69.75 253 MET A CA 1
ATOM 1949 C C . MET A 1 253 ? -17.286 11.734 10.263 1.00 69.75 253 MET A C 1
ATOM 1951 O O . MET A 1 253 ? -18.169 11.692 11.121 1.00 69.75 253 MET A O 1
ATOM 1955 N N 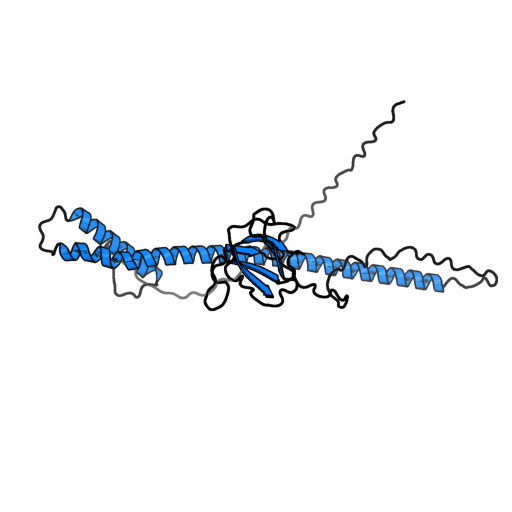. GLY A 1 254 ? -16.059 12.179 10.500 1.00 64.88 254 GLY A N 1
ATOM 1956 C CA . GLY A 1 254 ? -15.657 12.913 11.690 1.00 64.88 254 GLY A CA 1
ATOM 1957 C C . GLY A 1 254 ? -15.664 14.427 11.482 1.00 64.88 254 GLY A C 1
ATOM 1958 O O . GLY A 1 254 ? -15.898 14.894 10.362 1.00 64.88 254 GLY A O 1
ATOM 1959 N N . PRO A 1 255 ? -15.347 15.215 12.527 1.00 64.62 255 PRO A N 1
ATOM 1960 C CA . PRO A 1 255 ? -15.253 16.672 12.446 1.00 64.62 255 PRO A CA 1
ATOM 1961 C C . PRO A 1 255 ? -14.200 17.150 11.434 1.00 64.62 255 PRO A C 1
ATOM 1963 O O . PRO A 1 255 ? -14.300 18.266 10.933 1.00 64.62 255 PRO A O 1
ATOM 1966 N N . VAL A 1 256 ? -13.207 16.305 11.116 1.00 63.97 256 VAL A N 1
ATOM 1967 C CA . VAL A 1 256 ? -12.087 16.621 10.211 1.00 63.97 256 VAL A CA 1
ATOM 1968 C C . VAL A 1 256 ? -11.919 15.558 9.106 1.00 63.97 256 VAL A C 1
ATOM 1970 O O . VAL A 1 256 ? -10.813 15.119 8.796 1.00 63.97 256 VAL A O 1
ATOM 1973 N N . GLY A 1 257 ? -13.024 15.127 8.487 1.00 71.12 257 GLY A N 1
ATOM 1974 C CA . GLY A 1 257 ? -13.009 14.233 7.316 1.00 71.12 257 GLY A CA 1
ATOM 1975 C C . GLY A 1 257 ? -13.296 12.762 7.634 1.00 71.12 257 GLY A C 1
ATOM 1976 O O . GLY A 1 257 ? -14.060 12.457 8.545 1.00 71.12 257 GLY A O 1
ATOM 1977 N N . CYS A 1 258 ? -12.752 11.836 6.838 1.00 82.25 258 CYS A N 1
ATOM 1978 C CA . CYS A 1 258 ? -12.924 10.397 7.066 1.00 82.25 258 CYS A CA 1
ATOM 1979 C C . CYS A 1 258 ? -12.053 9.943 8.260 1.00 82.25 258 CYS A C 1
ATOM 1981 O O . CYS A 1 258 ? -10.837 10.115 8.195 1.00 82.25 258 CYS A O 1
ATOM 1983 N N . GLU A 1 259 ? -12.643 9.369 9.318 1.00 76.06 259 GLU A N 1
ATOM 1984 C CA . GLU A 1 259 ? -11.916 8.981 10.551 1.00 76.06 259 GLU A CA 1
ATOM 1985 C C . GLU A 1 259 ? -11.614 7.483 10.654 1.00 76.06 259 GLU A C 1
ATOM 1987 O O . GLU A 1 259 ? -10.498 7.094 10.985 1.00 76.06 259 GLU A O 1
ATOM 1992 N N . ILE A 1 260 ? -12.614 6.632 10.400 1.00 84.31 260 ILE A N 1
ATOM 1993 C CA . ILE A 1 260 ? -12.501 5.182 10.618 1.00 84.31 260 ILE A CA 1
ATOM 1994 C C . ILE A 1 260 ? -12.405 4.486 9.270 1.00 84.31 260 ILE A C 1
ATOM 1996 O O . ILE A 1 260 ? -13.419 4.336 8.583 1.00 84.31 260 ILE A O 1
ATOM 2000 N N . PHE A 1 261 ? -11.204 4.075 8.879 1.00 86.88 261 PHE A N 1
ATOM 2001 C CA . PHE A 1 261 ? -10.985 3.435 7.588 1.00 86.88 261 PHE A CA 1
ATOM 2002 C C . PHE A 1 261 ? -11.343 1.946 7.629 1.00 86.88 261 PHE A C 1
ATOM 2004 O O . PHE A 1 261 ? -10.812 1.189 8.432 1.00 86.88 261 PHE A O 1
ATOM 2011 N N . LEU A 1 262 ? -12.238 1.526 6.736 1.00 86.50 262 LEU A N 1
ATOM 2012 C CA . LEU A 1 262 ? -12.592 0.124 6.510 1.00 86.50 262 LEU A CA 1
ATOM 2013 C C . LEU A 1 262 ? -11.513 -0.616 5.731 1.00 86.50 262 LEU A C 1
ATOM 2015 O O . LEU A 1 262 ? -11.234 -1.788 5.971 1.00 86.50 262 LEU A O 1
ATOM 2019 N N . ARG A 1 263 ? -10.973 0.052 4.709 1.00 91.19 263 ARG A N 1
ATOM 2020 C CA . ARG A 1 263 ? -10.039 -0.556 3.772 1.00 91.19 263 ARG A CA 1
ATOM 2021 C C . ARG A 1 263 ? -9.177 0.501 3.106 1.00 91.19 263 ARG A C 1
ATOM 2023 O O . ARG A 1 263 ? -9.664 1.581 2.770 1.00 91.19 263 ARG A O 1
ATOM 2030 N N . SER A 1 264 ? -7.931 0.109 2.868 1.00 92.25 264 SER A N 1
ATOM 2031 C CA . SER A 1 264 ? -6.895 0.912 2.233 1.00 92.25 264 SER A CA 1
ATOM 2032 C C . SER A 1 264 ? -6.318 0.185 1.026 1.00 92.25 264 SER A C 1
ATOM 2034 O O . SER A 1 264 ? -6.038 -1.017 1.074 1.00 92.25 264 SER A O 1
ATOM 2036 N N . TYR A 1 265 ? -6.118 0.931 -0.052 1.00 92.75 265 TYR A N 1
ATOM 2037 C CA . TYR A 1 265 ? -5.492 0.471 -1.281 1.00 92.75 265 TYR A CA 1
ATOM 2038 C C . TYR A 1 265 ? -4.239 1.295 -1.573 1.00 92.75 265 TYR A C 1
ATOM 2040 O O . TYR A 1 265 ? -4.211 2.508 -1.390 1.00 92.75 265 TYR A O 1
ATOM 2048 N N . TRP A 1 266 ? -3.228 0.606 -2.080 1.00 91.81 266 TRP A N 1
ATOM 2049 C CA . TRP A 1 266 ? -1.890 1.068 -2.428 1.00 91.81 266 TRP A CA 1
ATOM 2050 C C . TRP A 1 266 ? -1.589 0.700 -3.886 1.00 91.81 266 TRP A C 1
ATOM 2052 O O . TRP A 1 266 ? -2.314 -0.106 -4.475 1.00 91.81 266 TRP A O 1
ATOM 2062 N N . PRO A 1 267 ? -0.493 1.193 -4.490 1.00 90.75 267 PRO A N 1
ATOM 2063 C CA . PRO A 1 267 ? -0.141 0.850 -5.868 1.00 90.75 267 PRO A CA 1
ATOM 2064 C C . PRO A 1 267 ? -0.028 -0.659 -6.105 1.00 90.75 267 PRO A C 1
ATOM 2066 O O . PRO A 1 267 ? -0.503 -1.169 -7.117 1.00 90.75 267 PRO A O 1
ATOM 2069 N N . ARG A 1 268 ? 0.530 -1.399 -5.138 1.00 85.06 268 ARG A N 1
ATOM 2070 C CA . ARG A 1 268 ? 0.772 -2.845 -5.259 1.00 85.06 268 ARG A CA 1
ATOM 2071 C C . ARG A 1 268 ? -0.503 -3.693 -5.244 1.00 85.06 268 ARG A C 1
ATOM 2073 O O . ARG A 1 268 ? -0.516 -4.767 -5.831 1.00 85.06 268 ARG A O 1
ATOM 2080 N N . ASN A 1 269 ? -1.551 -3.238 -4.565 1.00 88.88 269 ASN A N 1
ATOM 2081 C CA . ASN A 1 269 ? -2.820 -3.961 -4.427 1.00 88.88 269 ASN A CA 1
ATOM 2082 C C . ASN A 1 269 ? -3.996 -3.157 -4.998 1.00 88.88 269 ASN A C 1
ATOM 2084 O O . ASN A 1 269 ? -5.148 -3.363 -4.615 1.00 88.88 269 ASN A O 1
ATOM 2088 N N . SER A 1 270 ? -3.699 -2.222 -5.898 1.00 88.62 270 SER A N 1
ATOM 2089 C CA . SER A 1 270 ? -4.707 -1.371 -6.493 1.00 88.62 270 SER A CA 1
ATOM 2090 C C . SER A 1 270 ? -5.630 -2.204 -7.381 1.00 88.62 270 SER A C 1
ATOM 2092 O O . SER A 1 270 ? -5.149 -2.923 -8.262 1.00 88.62 270 SER A O 1
ATOM 2094 N N . PRO A 1 271 ? -6.949 -2.139 -7.168 1.00 88.75 271 PRO A N 1
ATOM 2095 C CA . PRO A 1 271 ? -7.861 -3.007 -7.879 1.00 88.75 271 PRO A CA 1
ATOM 2096 C C . PRO A 1 271 ? -8.033 -2.573 -9.333 1.00 88.75 271 PRO A C 1
ATOM 2098 O O . PRO A 1 271 ? -8.083 -1.384 -9.657 1.00 88.75 271 PRO A O 1
ATOM 2101 N N . VAL A 1 272 ? -8.214 -3.561 -10.205 1.00 85.19 272 VAL A N 1
ATOM 2102 C CA . VAL A 1 272 ? -8.598 -3.348 -11.600 1.00 85.19 272 VAL A CA 1
ATOM 2103 C C . VAL A 1 272 ? -10.068 -3.720 -11.753 1.00 85.19 272 VAL A C 1
ATOM 2105 O O . VAL A 1 272 ? -10.454 -4.859 -11.510 1.00 85.19 272 VAL A O 1
ATOM 2108 N N . GLY A 1 273 ? -10.897 -2.764 -12.173 1.00 91.12 273 GLY A N 1
ATOM 2109 C CA . GLY A 1 273 ? -12.323 -2.999 -12.412 1.00 91.12 273 GLY A CA 1
ATOM 2110 C C . GLY A 1 273 ? -13.229 -2.584 -11.253 1.00 91.12 273 GLY A C 1
ATOM 2111 O O . GLY A 1 273 ? -12.909 -1.668 -10.500 1.00 91.12 273 GLY A O 1
ATOM 2112 N N . CYS A 1 274 ? -14.415 -3.191 -11.199 1.00 95.69 274 CYS A N 1
ATOM 2113 C CA . CYS A 1 274 ? -15.399 -2.917 -10.158 1.00 95.69 274 CYS A CA 1
ATOM 2114 C C . CYS A 1 274 ? -15.066 -3.700 -8.889 1.00 95.69 274 CYS A C 1
ATOM 2116 O O . CYS A 1 274 ? -14.776 -4.892 -8.964 1.00 95.69 274 CYS A O 1
ATOM 2118 N N . VAL A 1 275 ? -15.156 -3.047 -7.735 1.00 96.38 275 VAL A N 1
ATOM 2119 C CA . VAL A 1 275 ? -14.868 -3.658 -6.440 1.00 96.38 275 VAL A CA 1
ATOM 2120 C C . VAL A 1 275 ? -16.055 -3.493 -5.517 1.00 96.38 275 VAL A C 1
ATOM 2122 O O . VAL A 1 275 ? -16.512 -2.375 -5.286 1.00 96.38 275 VAL A O 1
ATOM 2125 N N . ASN A 1 276 ? -16.505 -4.610 -4.957 1.00 96.62 276 ASN A N 1
ATOM 2126 C CA . ASN A 1 276 ? -17.492 -4.622 -3.888 1.00 96.62 276 ASN A CA 1
ATOM 2127 C C . ASN A 1 276 ? -16.819 -4.378 -2.545 1.00 96.62 276 ASN A C 1
ATOM 2129 O O . ASN A 1 276 ? -15.726 -4.884 -2.277 1.00 96.62 276 ASN A O 1
ATOM 2133 N N . MET A 1 277 ? -17.500 -3.626 -1.697 1.00 93.31 277 MET A N 1
ATOM 2134 C CA . MET A 1 277 ? -17.078 -3.338 -0.340 1.00 93.31 277 MET A CA 1
ATOM 2135 C C . MET A 1 277 ? -18.271 -3.393 0.607 1.00 93.31 277 MET A C 1
ATOM 2137 O O . MET A 1 277 ? -19.426 -3.314 0.188 1.00 93.31 277 MET A O 1
ATOM 2141 N N . GLU A 1 278 ? -17.970 -3.484 1.899 1.00 92.81 278 GLU A N 1
ATOM 2142 C CA . GLU A 1 278 ? -18.921 -3.066 2.923 1.00 92.81 278 GLU A CA 1
ATOM 2143 C C . GLU A 1 278 ? -19.354 -1.617 2.681 1.00 92.81 278 GLU A C 1
ATOM 2145 O O . GLU A 1 278 ? -18.630 -0.822 2.069 1.00 92.81 278 GLU A O 1
ATOM 2150 N N . THR A 1 279 ? -20.555 -1.276 3.144 1.00 92.12 279 THR A N 1
ATOM 2151 C CA . THR A 1 279 ? -21.136 0.039 2.887 1.00 92.12 279 THR A CA 1
ATOM 2152 C C . THR A 1 279 ? -20.249 1.149 3.442 1.00 92.12 279 THR A C 1
ATOM 2154 O O . THR A 1 279 ? -19.990 1.192 4.643 1.00 92.12 279 THR A O 1
ATOM 2157 N N . PHE A 1 280 ? -19.831 2.075 2.583 1.00 92.00 280 PHE A N 1
ATOM 2158 C CA . PHE A 1 280 ? -18.985 3.212 2.933 1.00 92.00 280 PHE A CA 1
ATOM 2159 C C . PHE A 1 280 ? -19.673 4.535 2.582 1.00 92.00 280 PHE A C 1
ATOM 2161 O O . PHE A 1 280 ? -20.517 4.601 1.690 1.00 92.00 280 PHE A O 1
ATOM 2168 N N . THR A 1 281 ? -19.308 5.609 3.277 1.00 90.62 281 THR A N 1
ATOM 2169 C CA . THR A 1 281 ? -19.863 6.964 3.071 1.00 90.62 281 THR A CA 1
ATOM 2170 C C . THR A 1 281 ? -18.791 7.964 2.650 1.00 90.62 281 THR A C 1
ATOM 2172 O O . THR A 1 281 ? -19.080 8.956 1.980 1.00 90.62 281 THR A O 1
ATOM 2175 N N . CYS A 1 282 ? -17.535 7.689 2.995 1.00 88.50 282 CYS A N 1
ATOM 2176 C CA . CYS A 1 282 ? -16.417 8.603 2.833 1.00 88.50 282 CYS A CA 1
ATOM 2177 C C . CYS A 1 282 ? -15.246 7.885 2.157 1.00 88.50 282 CYS A C 1
ATOM 2179 O O . CYS A 1 282 ? -15.048 6.682 2.340 1.00 88.50 282 CYS A O 1
ATOM 2181 N N . HIS A 1 283 ? -14.474 8.620 1.362 1.00 88.81 283 HIS A N 1
ATOM 2182 C CA . HIS A 1 283 ? -13.209 8.140 0.819 1.00 88.81 283 HIS A CA 1
ATOM 2183 C C . HIS A 1 283 ? -12.168 9.256 0.852 1.00 88.81 283 HIS A C 1
ATOM 2185 O O . HIS A 1 283 ? -12.499 10.444 0.759 1.00 88.81 283 HIS A O 1
ATOM 2191 N N . ARG A 1 284 ? -10.905 8.863 0.973 1.00 87.31 284 ARG A N 1
ATOM 2192 C CA . ARG A 1 284 ? -9.766 9.769 1.030 1.00 87.31 284 ARG A CA 1
ATOM 2193 C C . ARG A 1 284 ? -8.660 9.264 0.124 1.00 87.31 284 ARG A C 1
ATOM 2195 O O . ARG A 1 284 ? -8.349 8.078 0.135 1.00 87.31 284 ARG A O 1
ATOM 2202 N N . ILE A 1 285 ? -8.089 10.170 -0.661 1.00 86.44 285 ILE A N 1
ATOM 2203 C CA . ILE A 1 285 ? -6.917 9.883 -1.482 1.00 86.44 285 ILE A CA 1
ATOM 2204 C C . ILE A 1 285 ? -5.745 10.657 -0.901 1.00 86.44 285 ILE A C 1
ATOM 2206 O O . ILE A 1 285 ? -5.843 11.864 -0.676 1.00 86.44 285 ILE A O 1
ATOM 2210 N N . TRP A 1 286 ? -4.655 9.946 -0.651 1.00 83.31 286 TRP A N 1
ATOM 2211 C CA . TRP A 1 286 ? -3.407 10.500 -0.158 1.00 83.31 286 TRP A CA 1
ATOM 2212 C C . TRP A 1 286 ? -2.370 10.508 -1.265 1.00 83.31 286 TRP A C 1
ATOM 2214 O O . TRP A 1 286 ? -2.293 9.579 -2.070 1.00 83.31 286 TRP A O 1
ATOM 2224 N N . LEU A 1 287 ? -1.558 11.556 -1.254 1.00 79.12 287 LEU A N 1
ATOM 2225 C CA . LEU A 1 287 ? -0.305 11.644 -1.982 1.00 79.12 287 LEU A CA 1
ATOM 2226 C C . LEU A 1 287 ? 0.780 11.717 -0.905 1.00 79.12 287 LEU A C 1
ATOM 2228 O O . LEU A 1 287 ? 1.002 12.791 -0.347 1.00 79.12 287 LEU A O 1
ATOM 2232 N N . ASN A 1 288 ? 1.356 10.570 -0.536 1.00 60.84 288 ASN A N 1
ATOM 2233 C CA . ASN A 1 288 ? 2.505 10.535 0.381 1.00 60.84 288 ASN A CA 1
ATOM 2234 C C . ASN A 1 288 ? 3.801 10.965 -0.328 1.00 60.84 288 ASN A C 1
ATOM 2236 O O . ASN A 1 288 ? 3.798 11.075 -1.572 1.00 60.84 288 ASN A O 1
#

Solvent-accessible surface area (backbone atoms only — not comparable to full-atom values): 18297 Å² total; per-residue (Å²): 136,89,82,82,86,82,84,81,84,77,85,82,81,85,80,82,82,85,79,88,75,85,89,85,81,88,76,85,86,83,82,91,80,90,76,92,75,84,91,72,92,72,74,94,84,77,83,77,84,83,64,88,63,60,73,71,54,51,54,52,49,53,53,51,52,54,48,53,54,51,52,47,62,69,58,49,83,77,56,100,63,95,66,62,64,69,59,71,58,48,53,58,62,67,48,47,59,60,50,55,50,50,54,53,52,51,53,51,50,55,50,51,53,50,54,50,51,52,51,52,55,51,49,53,53,50,51,55,50,52,54,53,51,52,54,51,50,53,52,51,52,53,51,50,52,53,50,53,50,55,51,51,51,55,56,52,55,64,69,68,71,72,86,81,74,87,91,69,87,72,80,76,73,78,77,77,73,71,82,81,79,67,87,84,71,76,90,72,89,80,86,81,73,88,71,66,79,71,61,64,26,46,33,39,8,48,27,57,82,63,31,76,63,73,49,78,42,78,65,58,86,57,72,53,56,74,46,87,94,47,62,25,17,13,35,32,46,81,60,63,42,52,93,49,31,33,44,36,32,8,62,42,81,47,102,86,44,68,69,52,70,79,49,76,34,36,41,93,68,36,63,84,53,72,43,71,50,75,69,27,31,25,40,35,53,43,78,105

Radius of gyration: 37.47 Å; Cα contacts (8 Å, |Δi|>4): 238; chains: 1; bounding box: 72×58×123 Å